Protein AF-A0A926SSS4-F1 (afdb_monomer)

pLDDT: mean 76.87, std 18.22, range [33.84, 96.38]

Solvent-accessible surface area (backbone atoms only — not comparable to full-atom values): 11942 Å² total; per-residue (Å²): 139,82,88,80,81,87,76,83,83,81,83,81,80,83,78,75,86,80,83,82,78,77,84,76,86,72,89,70,82,84,72,74,79,72,81,90,79,68,57,72,68,56,56,52,54,52,50,53,49,53,52,52,58,53,49,50,60,57,49,61,72,59,50,75,67,67,78,68,53,66,79,56,45,62,61,53,47,38,51,51,52,27,52,49,49,51,50,24,42,54,51,45,26,74,76,69,75,44,70,70,61,44,60,88,79,36,72,81,83,63,64,55,62,59,100,55,32,39,46,49,53,49,66,76,52,91,48,32,35,34,32,36,21,30,19,73,42,88,90,38,58,16,33,42,17,34,37,31,55,74,35,78,92,79,67,40,70,46,76,50,45,25,35,41,74,54,57,37,78,62,90,72,66,61,58,47,79,56,98,89,42,78,46,52,22,81,70,38,41,70,60,78,90,125

Secondary structure (DSSP, 8-state):
------PPPP----PPPPP----------------S---HHHHHHHHHHHHHHHHHHHHHHHGGGTGGGSHHHHHHHHHHHHHHHHHHHHHHHHHHSS--S-GGGSSS---SB-SSEEEEEEEEETTEEEEEEEESSTTS--EEEEEEEEETTTTEEEEEEEEESS--SS--PPPEEETTEEEPPTTEEE----

Structure (mmCIF, N/CA/C/O backbone):
data_AF-A0A926SSS4-F1
#
_entry.id   AF-A0A926SSS4-F1
#
loop_
_atom_site.group_PDB
_atom_site.id
_atom_site.type_symbol
_atom_site.label_atom_id
_atom_site.label_alt_id
_atom_site.label_comp_id
_atom_site.label_asym_id
_atom_site.label_entity_id
_atom_site.label_seq_id
_atom_site.pdbx_PDB_ins_code
_atom_site.Cartn_x
_atom_site.Cartn_y
_atom_site.Cartn_z
_atom_site.occupancy
_atom_site.B_iso_or_equiv
_atom_site.auth_seq_id
_atom_site.auth_comp_id
_atom_site.auth_asym_id
_atom_site.auth_atom_id
_atom_site.pdbx_PDB_model_num
ATOM 1 N N . MET A 1 1 ? 22.903 -19.240 59.734 1.00 43.00 1 MET A N 1
ATOM 2 C CA . MET A 1 1 ? 23.686 -19.594 58.524 1.00 43.00 1 MET A CA 1
ATOM 3 C C . MET A 1 1 ? 22.699 -19.659 57.361 1.00 43.00 1 MET A C 1
ATOM 5 O O . MET A 1 1 ? 21.654 -20.240 57.568 1.00 43.00 1 MET A O 1
ATOM 9 N N . LEU A 1 2 ? 22.839 -19.055 56.182 1.00 47.84 2 LEU A N 1
ATOM 10 C CA . LEU A 1 2 ? 23.977 -18.528 55.437 1.00 47.84 2 LEU A CA 1
ATOM 11 C C . LEU A 1 2 ? 23.624 -17.154 54.838 1.00 47.84 2 LEU A C 1
ATOM 13 O O . LEU A 1 2 ? 22.538 -16.949 54.303 1.00 47.84 2 LEU A O 1
ATOM 17 N N . LYS A 1 3 ? 24.603 -16.253 54.873 1.00 42.75 3 LYS A N 1
ATOM 18 C CA . LYS A 1 3 ? 24.660 -14.981 54.152 1.00 42.75 3 LYS A CA 1
ATOM 19 C C . LYS A 1 3 ? 25.070 -15.300 52.706 1.00 42.75 3 LYS A C 1
ATOM 21 O O . LYS A 1 3 ? 26.128 -15.889 52.512 1.00 42.75 3 LYS A O 1
ATOM 26 N N . ARG A 1 4 ? 24.240 -14.994 51.702 1.00 43.81 4 ARG A N 1
ATOM 27 C CA . ARG A 1 4 ? 24.642 -15.072 50.285 1.00 43.81 4 ARG A CA 1
ATOM 28 C C . ARG A 1 4 ? 24.942 -13.666 49.786 1.00 43.81 4 ARG A C 1
ATOM 30 O O . ARG A 1 4 ? 24.037 -12.871 49.558 1.00 43.81 4 ARG A O 1
ATOM 37 N N . GLU A 1 5 ? 26.231 -13.377 49.680 1.00 48.97 5 GLU A N 1
ATOM 38 C CA . GLU A 1 5 ? 26.779 -12.183 49.049 1.00 48.97 5 GLU A CA 1
ATOM 39 C C . GLU A 1 5 ? 26.510 -12.223 47.540 1.00 48.97 5 GLU A C 1
ATOM 41 O O . GLU A 1 5 ? 26.818 -13.203 46.860 1.00 48.97 5 GLU A O 1
ATOM 46 N N . ASN A 1 6 ? 25.919 -11.152 47.015 1.00 46.03 6 ASN A N 1
ATOM 47 C CA . ASN A 1 6 ? 25.644 -10.981 45.596 1.00 46.03 6 ASN A CA 1
ATOM 48 C C . ASN A 1 6 ? 26.830 -10.230 44.967 1.00 46.03 6 ASN A C 1
ATOM 50 O O . ASN A 1 6 ? 26.920 -9.006 45.045 1.00 46.03 6 ASN A O 1
ATOM 54 N N . LYS A 1 7 ? 27.795 -10.984 44.428 1.00 46.62 7 LYS A N 1
ATOM 55 C CA . LYS A 1 7 ? 28.983 -10.461 43.734 1.00 46.62 7 LYS A CA 1
ATOM 56 C C . LYS A 1 7 ? 28.599 -10.037 42.304 1.00 46.62 7 LYS A C 1
ATOM 58 O O . LYS A 1 7 ? 27.960 -10.831 41.609 1.00 46.62 7 LYS A O 1
ATOM 63 N N . PRO A 1 8 ? 28.997 -8.848 41.817 1.00 44.41 8 PRO A N 1
ATOM 64 C CA . PRO A 1 8 ? 28.675 -8.412 40.461 1.00 44.41 8 PRO A CA 1
ATOM 65 C C . PRO A 1 8 ? 29.396 -9.270 39.410 1.00 44.41 8 PRO A C 1
ATOM 67 O O . PRO A 1 8 ? 30.607 -9.490 39.479 1.00 44.41 8 PRO A O 1
ATOM 70 N N . LYS A 1 9 ? 28.628 -9.753 38.424 1.00 45.88 9 LYS A N 1
ATOM 71 C CA . LYS A 1 9 ? 29.129 -10.472 37.246 1.00 45.88 9 LYS A CA 1
ATOM 72 C C . LYS A 1 9 ? 30.006 -9.538 36.411 1.00 45.88 9 LYS A C 1
ATOM 74 O O . LYS A 1 9 ? 29.539 -8.534 35.883 1.00 45.88 9 LYS A O 1
ATOM 79 N N . LYS A 1 10 ? 31.279 -9.909 36.297 1.00 39.12 10 LYS A N 1
ATOM 80 C CA . LYS A 1 10 ? 32.277 -9.308 35.413 1.00 39.12 10 LYS A CA 1
ATOM 81 C C . LYS A 1 10 ? 31.823 -9.495 33.960 1.00 39.12 10 LYS A C 1
ATOM 83 O O . LYS A 1 10 ? 31.610 -10.622 33.521 1.00 39.12 10 LYS A O 1
ATOM 88 N N . VAL A 1 11 ? 31.623 -8.389 33.248 1.00 44.97 11 VAL A N 1
ATOM 89 C CA . VAL A 1 11 ? 31.337 -8.371 31.810 1.00 44.97 11 VAL A CA 1
ATOM 90 C C . VAL A 1 11 ? 32.659 -8.603 31.082 1.00 44.97 11 VAL A C 1
ATOM 92 O O . VAL A 1 11 ? 33.543 -7.750 31.096 1.00 44.97 11 VAL A O 1
ATOM 95 N N . GLU A 1 12 ? 32.811 -9.793 30.508 1.00 41.12 12 GLU A N 1
ATOM 96 C CA . GLU A 1 12 ? 33.945 -10.172 29.669 1.00 41.12 12 GLU A CA 1
ATOM 97 C C . GLU A 1 12 ? 33.769 -9.512 28.290 1.00 41.12 12 GLU A C 1
ATOM 99 O O . GLU A 1 12 ? 32.893 -9.886 27.507 1.00 41.12 12 GLU A O 1
ATOM 104 N N . ALA A 1 13 ? 34.558 -8.474 28.009 1.00 39.31 13 ALA A N 1
ATOM 105 C CA . ALA A 1 13 ? 34.586 -7.816 26.711 1.00 39.31 13 ALA A CA 1
ATOM 106 C C . ALA A 1 13 ? 35.241 -8.744 25.675 1.00 39.31 13 ALA A C 1
ATOM 108 O O . ALA A 1 13 ? 36.403 -9.130 25.801 1.00 39.31 13 ALA A O 1
ATOM 109 N N . ARG A 1 14 ? 34.480 -9.103 24.639 1.00 33.84 14 ARG A N 1
ATOM 110 C CA . ARG A 1 14 ? 34.937 -9.899 23.498 1.00 33.84 14 ARG A CA 1
ATOM 111 C C . ARG A 1 14 ? 35.846 -9.040 22.618 1.00 33.84 14 ARG A C 1
ATOM 113 O O . ARG A 1 14 ? 35.365 -8.236 21.826 1.00 33.84 14 ARG A O 1
ATOM 120 N N . ALA A 1 15 ? 37.153 -9.212 22.784 1.00 39.09 15 ALA A N 1
ATOM 121 C CA . ALA A 1 15 ? 38.173 -8.629 21.925 1.00 39.09 15 ALA A CA 1
ATOM 122 C C . ALA A 1 15 ? 38.101 -9.251 20.519 1.00 39.09 15 ALA A C 1
ATOM 124 O O . ALA A 1 15 ? 38.183 -10.469 20.355 1.00 39.09 15 ALA A O 1
ATOM 125 N N . THR A 1 16 ? 37.924 -8.413 19.502 1.00 44.34 16 THR A N 1
ATOM 126 C CA . THR A 1 16 ? 38.168 -8.758 18.097 1.00 44.34 16 THR A CA 1
ATOM 127 C C . THR A 1 16 ? 39.677 -8.772 17.817 1.00 44.34 16 THR A C 1
ATOM 129 O O . THR A 1 16 ? 40.389 -7.943 18.389 1.00 44.34 16 THR A O 1
ATOM 132 N N . PRO A 1 17 ? 40.182 -9.669 16.949 1.00 38.44 17 PRO A N 1
ATOM 133 C CA . PRO A 1 17 ? 41.606 -9.757 16.632 1.00 38.44 17 PRO A CA 1
ATOM 134 C C . PRO A 1 17 ? 42.139 -8.445 16.042 1.00 38.44 17 PRO A C 1
ATOM 136 O O . PRO A 1 17 ? 41.640 -7.971 15.023 1.00 38.44 17 PRO A O 1
ATOM 139 N N . GLN A 1 18 ? 43.147 -7.862 16.694 1.00 38.69 18 GLN A N 1
ATOM 140 C CA . GLN A 1 18 ? 43.974 -6.812 16.109 1.00 38.69 18 GLN A CA 1
ATOM 141 C C . GLN A 1 18 ? 44.897 -7.446 15.069 1.00 38.69 18 GLN A C 1
ATOM 143 O O . GLN A 1 18 ? 45.730 -8.288 15.401 1.00 38.69 18 GLN A O 1
ATOM 148 N N . GLU A 1 19 ? 44.738 -7.030 13.817 1.00 40.09 19 GLU A N 1
ATOM 149 C CA . GLU A 1 19 ? 45.703 -7.289 12.760 1.00 40.09 19 GLU A CA 1
ATOM 150 C C . GLU A 1 19 ? 46.976 -6.481 13.052 1.00 40.09 19 GLU A C 1
ATOM 152 O O . GLU A 1 19 ? 46.980 -5.260 13.216 1.00 40.09 19 GLU A O 1
ATOM 157 N N . ASN A 1 20 ? 48.056 -7.224 13.206 1.00 42.75 20 ASN A N 1
ATOM 158 C CA . ASN A 1 20 ? 49.404 -6.816 13.536 1.00 42.75 20 ASN A CA 1
ATOM 159 C C . ASN A 1 20 ? 50.130 -6.277 12.296 1.00 42.75 20 ASN A C 1
ATOM 161 O O . ASN A 1 20 ? 50.927 -6.980 11.679 1.00 42.75 20 ASN A O 1
ATOM 165 N N . ILE A 1 21 ? 49.921 -5.005 11.956 1.00 47.53 21 ILE A N 1
ATOM 166 C CA . ILE A 1 21 ? 50.801 -4.336 10.991 1.00 47.53 21 ILE A CA 1
ATOM 167 C C . ILE A 1 21 ? 52.094 -3.949 11.712 1.00 47.53 21 ILE A C 1
ATOM 169 O O . ILE A 1 21 ? 52.165 -2.989 12.479 1.00 47.53 21 ILE A O 1
ATOM 173 N N . SER A 1 22 ? 53.110 -4.774 11.470 1.00 39.47 22 SER A N 1
ATOM 174 C CA . SER A 1 22 ? 54.511 -4.540 11.796 1.00 39.47 22 SER A CA 1
ATOM 175 C C . SER A 1 22 ? 54.937 -3.122 11.399 1.00 39.47 22 SER A C 1
ATOM 177 O O . SER A 1 22 ? 54.870 -2.720 10.237 1.00 39.47 22 SER A O 1
ATOM 179 N N . LEU A 1 23 ? 55.384 -2.378 12.410 1.00 44.97 23 LEU A N 1
ATOM 180 C CA . LEU A 1 23 ? 56.120 -1.127 12.305 1.00 44.97 23 LEU A CA 1
ATOM 181 C C . LEU A 1 23 ? 57.406 -1.350 11.503 1.00 44.97 23 LEU A C 1
ATOM 183 O O . LEU A 1 23 ? 58.427 -1.757 12.055 1.00 44.97 23 LEU A O 1
ATOM 187 N N . ILE A 1 24 ? 57.381 -1.010 10.218 1.00 48.00 24 ILE A N 1
ATOM 188 C CA . ILE A 1 24 ? 58.595 -0.615 9.508 1.00 48.00 24 ILE A CA 1
ATOM 189 C C . ILE A 1 24 ? 58.710 0.894 9.686 1.00 48.00 24 ILE A C 1
ATOM 191 O O . ILE A 1 24 ? 58.005 1.681 9.056 1.00 48.00 24 ILE A O 1
ATOM 195 N N . GLY A 1 25 ? 59.563 1.294 10.625 1.00 49.47 25 GLY A N 1
ATOM 196 C CA . GLY A 1 25 ? 59.962 2.680 10.785 1.00 49.47 25 GLY A CA 1
ATOM 197 C C . GLY A 1 25 ? 60.682 3.152 9.528 1.00 49.47 25 GLY A C 1
ATOM 198 O O . GLY A 1 25 ? 61.870 2.909 9.356 1.00 49.47 25 GLY A O 1
ATOM 199 N N . SER A 1 26 ? 59.977 3.873 8.664 1.00 37.22 26 SER A N 1
ATOM 200 C CA . SER A 1 26 ? 60.602 4.828 7.758 1.00 37.22 26 SER A CA 1
ATOM 201 C C . SER A 1 26 ? 60.282 6.214 8.275 1.00 37.22 26 SER A C 1
ATOM 203 O O . SER A 1 26 ? 59.232 6.791 8.005 1.00 37.22 26 SER A O 1
ATOM 205 N N . LYS A 1 27 ? 61.228 6.751 9.043 1.00 50.50 27 LYS A N 1
ATOM 206 C CA . LYS A 1 27 ? 61.346 8.182 9.286 1.00 50.50 27 LYS A CA 1
ATOM 207 C C . LYS A 1 27 ? 61.763 8.823 7.958 1.00 50.50 27 LYS A C 1
ATOM 209 O O . LYS A 1 27 ? 62.930 9.111 7.733 1.00 50.50 27 LYS A O 1
ATOM 214 N N . ALA A 1 28 ? 60.819 8.936 7.032 1.00 40.38 28 ALA A N 1
ATOM 215 C CA . ALA A 1 28 ? 60.991 9.723 5.828 1.00 40.38 28 ALA A CA 1
ATOM 216 C C . ALA A 1 28 ? 60.514 11.135 6.166 1.00 40.38 28 ALA A C 1
ATOM 218 O O . ALA A 1 28 ? 59.347 11.478 5.993 1.00 40.38 28 ALA A O 1
ATOM 219 N N . GLU A 1 29 ? 61.425 11.950 6.692 1.00 49.69 29 GLU A N 1
ATOM 220 C CA . GLU A 1 29 ? 61.311 13.397 6.556 1.00 49.69 29 GLU A CA 1
ATOM 221 C C . GLU A 1 29 ? 61.380 13.703 5.054 1.00 49.69 29 GLU A C 1
ATOM 223 O O . GLU A 1 29 ? 62.449 13.917 4.486 1.00 49.69 29 GLU A O 1
ATOM 228 N N . PHE A 1 30 ? 60.230 13.658 4.376 1.00 45.88 30 PHE A N 1
ATOM 229 C CA . PHE A 1 30 ? 60.084 14.148 3.010 1.00 45.88 30 PHE A CA 1
ATOM 230 C C . PHE A 1 30 ? 60.012 15.676 3.051 1.00 45.88 30 PHE A C 1
ATOM 232 O O . PHE A 1 30 ? 58.988 16.293 2.776 1.00 45.88 30 PHE A O 1
ATOM 239 N N . THR A 1 31 ? 61.132 16.284 3.428 1.00 51.47 31 THR A N 1
ATOM 240 C CA . THR A 1 31 ? 61.408 17.695 3.181 1.00 51.47 31 THR A CA 1
ATOM 241 C C . THR A 1 31 ? 62.605 17.747 2.251 1.00 51.47 31 THR A C 1
ATOM 243 O O . THR A 1 31 ? 63.693 18.180 2.618 1.00 51.47 31 THR A O 1
ATOM 246 N N . THR A 1 32 ? 62.424 17.278 1.019 1.00 57.56 32 THR A N 1
ATOM 247 C CA . THR A 1 32 ? 63.268 17.777 -0.064 1.00 57.56 32 THR A CA 1
ATOM 248 C C . THR A 1 32 ? 62.747 19.170 -0.407 1.00 57.56 32 THR A C 1
ATOM 250 O O . THR A 1 32 ? 61.606 19.268 -0.873 1.00 57.56 32 THR A O 1
ATOM 253 N N . PRO A 1 33 ? 63.506 20.260 -0.190 1.00 59.31 33 PRO A N 1
ATOM 254 C CA . PRO A 1 33 ? 63.149 21.523 -0.809 1.00 59.31 33 PRO A CA 1
ATOM 255 C C . PRO A 1 33 ? 63.140 21.294 -2.323 1.00 59.31 33 PRO A C 1
ATOM 257 O O . PRO A 1 33 ? 64.144 20.882 -2.906 1.00 59.31 33 PRO A O 1
ATOM 260 N N . LEU A 1 34 ? 61.983 21.509 -2.955 1.00 57.72 34 LEU A N 1
ATOM 261 C CA . LEU A 1 34 ? 61.895 21.609 -4.411 1.00 57.72 34 LEU A CA 1
ATOM 262 C C . LEU A 1 34 ? 62.981 22.594 -4.870 1.00 57.72 34 LEU A C 1
ATOM 264 O O . LEU A 1 34 ? 63.088 23.661 -4.259 1.00 57.72 34 LEU A O 1
ATOM 268 N N . PRO A 1 35 ? 63.784 22.295 -5.907 1.00 53.75 35 PRO A N 1
ATOM 269 C CA . PRO A 1 35 ? 64.718 23.274 -6.439 1.00 53.75 35 PRO A CA 1
ATOM 270 C C . PRO A 1 35 ? 63.912 24.488 -6.917 1.00 53.75 35 PRO A C 1
ATOM 272 O O . PRO A 1 35 ? 63.215 24.441 -7.933 1.00 53.75 35 PRO A O 1
ATOM 275 N N . ILE A 1 36 ? 63.969 25.578 -6.146 1.00 55.72 36 ILE A N 1
ATOM 276 C CA . ILE A 1 36 ? 63.379 26.872 -6.491 1.00 55.72 36 ILE A CA 1
ATOM 277 C C . ILE A 1 36 ? 64.275 27.483 -7.569 1.00 55.72 36 ILE A C 1
ATOM 279 O O . ILE A 1 36 ? 65.129 28.325 -7.325 1.00 55.72 36 ILE A O 1
ATOM 283 N N . GLY A 1 37 ? 64.082 26.989 -8.784 1.00 59.56 37 GLY A N 1
ATOM 284 C CA . GLY A 1 37 ? 64.588 27.545 -10.034 1.00 59.56 37 GLY A CA 1
ATOM 285 C C . GLY A 1 37 ? 63.524 27.434 -11.124 1.00 59.56 37 GLY A C 1
ATOM 286 O O . GLY A 1 37 ? 63.844 27.240 -12.291 1.00 59.56 37 GLY A O 1
ATOM 287 N N . ALA A 1 38 ? 62.243 27.458 -10.738 1.00 58.41 38 ALA A N 1
ATOM 288 C CA . ALA A 1 38 ? 61.136 27.128 -11.622 1.00 58.41 38 ALA A CA 1
ATOM 289 C C . ALA A 1 38 ? 60.393 28.376 -12.106 1.00 58.41 38 ALA A C 1
ATOM 291 O O . ALA A 1 38 ? 59.895 29.198 -11.334 1.00 58.41 38 ALA A O 1
ATOM 292 N N . ASN A 1 39 ? 60.268 28.463 -13.426 1.00 64.88 39 ASN A N 1
ATOM 293 C CA . ASN A 1 39 ? 59.448 29.427 -14.144 1.00 64.88 39 ASN A CA 1
ATOM 294 C C . ASN A 1 39 ? 58.027 29.445 -13.553 1.00 64.88 39 ASN A C 1
ATOM 296 O O . ASN A 1 39 ? 57.352 28.415 -13.562 1.00 64.88 39 ASN A O 1
ATOM 300 N N . LYS A 1 40 ? 57.531 30.606 -13.091 1.00 66.31 40 LYS A N 1
ATOM 301 C CA . LYS A 1 40 ? 56.201 30.739 -12.446 1.00 66.31 40 LYS A CA 1
ATOM 302 C C . LYS A 1 40 ? 55.058 30.141 -13.280 1.00 66.31 40 LYS A C 1
ATOM 304 O O . LYS A 1 40 ? 54.107 29.592 -12.734 1.00 66.31 40 LYS A O 1
ATOM 309 N N . LYS A 1 41 ? 55.191 30.200 -14.610 1.00 68.88 41 LYS A N 1
ATOM 310 C CA . LYS A 1 41 ? 54.258 29.585 -15.564 1.00 68.88 41 LYS A CA 1
ATOM 311 C C . LYS A 1 41 ? 54.244 28.054 -15.444 1.00 68.88 41 LYS A C 1
ATOM 313 O O . LYS A 1 41 ? 53.175 27.466 -15.425 1.00 68.88 41 LYS A O 1
ATOM 318 N N . GLY A 1 42 ? 55.408 27.415 -15.313 1.00 69.56 42 GLY A N 1
ATOM 319 C CA . GLY A 1 42 ? 55.528 25.959 -15.181 1.00 69.56 42 GLY A CA 1
ATOM 320 C C . GLY A 1 42 ? 54.944 25.430 -13.872 1.00 69.56 42 GLY A C 1
ATOM 321 O O . GLY A 1 42 ? 54.250 24.421 -13.889 1.00 69.56 42 GLY A O 1
ATOM 322 N N . LEU A 1 43 ? 55.133 26.147 -12.759 1.00 73.69 43 LEU A N 1
ATOM 323 C CA . LEU A 1 43 ? 54.557 25.757 -11.467 1.00 73.69 43 LEU A CA 1
ATOM 324 C C . LEU A 1 43 ? 53.017 25.810 -11.473 1.00 73.69 43 LEU A C 1
ATOM 326 O O . LEU A 1 43 ? 52.376 24.944 -10.883 1.00 73.69 43 LEU A O 1
ATOM 330 N N . PHE A 1 44 ? 52.421 26.768 -12.194 1.00 81.00 44 PHE A N 1
ATOM 331 C CA . PHE A 1 44 ? 50.969 26.836 -12.390 1.00 81.00 44 PHE A CA 1
ATOM 332 C C . PHE A 1 44 ? 50.436 25.638 -13.191 1.00 81.00 44 PHE A C 1
ATOM 334 O O . PHE A 1 44 ? 49.474 24.998 -12.772 1.00 81.00 44 PHE A O 1
ATOM 341 N N . TRP A 1 45 ? 51.091 25.285 -14.303 1.00 82.56 45 TRP A N 1
ATOM 342 C CA . TRP A 1 45 ? 50.693 24.137 -15.127 1.00 82.56 45 TRP A CA 1
ATOM 343 C C . TRP A 1 45 ? 50.887 22.794 -14.411 1.00 82.56 45 TRP A C 1
ATOM 345 O O . TRP A 1 45 ? 50.020 21.929 -14.498 1.00 82.56 45 TRP A O 1
ATOM 355 N N . ILE A 1 46 ? 51.980 22.631 -13.660 1.00 83.31 46 ILE A N 1
ATOM 356 C CA . ILE A 1 46 ? 52.241 21.4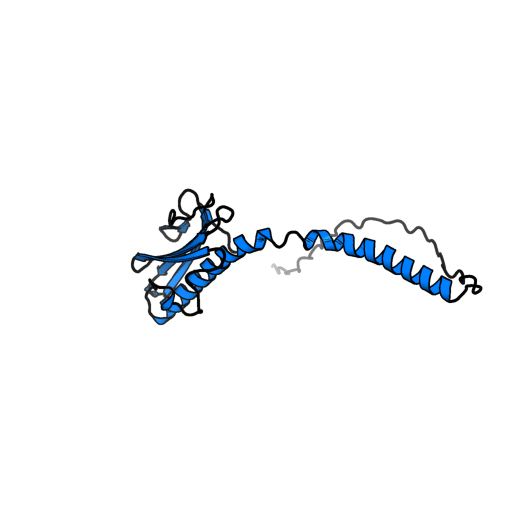23 -12.860 1.00 83.31 46 ILE A CA 1
ATOM 357 C C . ILE A 1 46 ? 51.213 21.294 -11.729 1.00 83.31 46 ILE A C 1
ATOM 359 O O . ILE A 1 46 ? 50.677 20.210 -11.508 1.00 83.31 46 ILE A O 1
ATOM 363 N N . GLY A 1 47 ? 50.886 22.397 -11.048 1.00 82.25 47 GLY A N 1
ATOM 364 C CA . GLY A 1 47 ? 49.832 22.414 -10.033 1.00 82.25 47 GLY A CA 1
ATOM 365 C C . GLY A 1 47 ? 48.461 22.045 -10.607 1.00 82.25 47 GLY A C 1
ATOM 366 O O . GLY A 1 47 ? 47.754 21.217 -10.035 1.00 82.25 47 GLY A O 1
ATOM 367 N N . LEU A 1 48 ? 48.108 22.588 -11.777 1.00 81.94 48 LEU A N 1
ATOM 368 C CA . LEU A 1 48 ? 46.858 22.270 -12.473 1.00 81.94 48 LEU A CA 1
ATOM 369 C C . LEU A 1 48 ? 46.782 20.785 -12.880 1.00 81.94 48 LEU A C 1
ATOM 371 O O . LEU A 1 48 ? 45.738 20.144 -12.731 1.00 81.94 48 LEU A O 1
ATOM 375 N N . LEU A 1 49 ? 47.899 20.214 -13.338 1.00 82.94 49 LEU A N 1
ATOM 376 C CA . LEU A 1 49 ? 48.003 18.792 -13.663 1.00 82.94 49 LEU A CA 1
ATOM 377 C C . LEU A 1 49 ? 47.816 17.913 -12.414 1.00 82.94 49 LEU A C 1
ATOM 379 O O . LEU A 1 49 ? 47.064 16.943 -12.443 1.00 82.94 49 LEU A O 1
ATOM 383 N N . ALA A 1 50 ? 48.436 18.272 -11.289 1.00 83.88 50 ALA A N 1
ATOM 384 C CA . ALA A 1 50 ? 48.303 17.515 -10.045 1.00 83.88 50 ALA A CA 1
ATOM 385 C C . ALA A 1 50 ? 46.857 17.506 -9.512 1.00 83.88 50 ALA A C 1
ATOM 387 O O . ALA A 1 50 ? 46.371 16.471 -9.050 1.00 83.88 50 ALA A O 1
ATOM 388 N N . ILE A 1 51 ? 46.141 18.632 -9.617 1.00 84.56 51 ILE A N 1
ATOM 389 C CA . ILE A 1 51 ? 44.737 18.755 -9.186 1.00 84.56 51 ILE A CA 1
ATOM 390 C C . ILE A 1 51 ? 43.806 17.907 -10.062 1.00 84.56 51 ILE A C 1
ATOM 392 O O . ILE A 1 51 ? 42.892 17.263 -9.552 1.00 84.56 51 ILE A O 1
ATOM 396 N N . THR A 1 52 ? 44.039 17.867 -11.374 1.00 82.69 52 THR A N 1
ATOM 397 C CA . THR A 1 52 ? 43.200 17.084 -12.298 1.00 82.69 52 THR A CA 1
ATOM 398 C C . THR A 1 52 ? 43.420 15.579 -12.148 1.00 82.69 52 THR A C 1
ATOM 400 O O . THR A 1 52 ? 42.446 14.826 -12.122 1.00 82.69 52 THR A O 1
ATOM 403 N N . VAL A 1 53 ? 44.668 15.133 -11.960 1.00 85.25 53 VAL A N 1
ATOM 404 C CA . VAL A 1 53 ? 44.990 13.716 -11.714 1.00 85.25 53 VAL A CA 1
ATOM 405 C C . VAL A 1 53 ? 44.412 13.243 -10.377 1.00 85.25 53 VAL A C 1
ATOM 407 O O . VAL A 1 53 ? 43.740 12.214 -10.324 1.00 85.25 53 VAL A O 1
ATOM 410 N N . SER A 1 54 ? 44.615 14.009 -9.301 1.00 79.62 54 SER A N 1
ATOM 411 C CA . SER A 1 54 ? 44.091 13.651 -7.975 1.00 79.62 54 SER A CA 1
ATOM 412 C C . SER A 1 54 ? 42.559 13.723 -7.907 1.00 79.62 54 SER A C 1
ATOM 414 O O . SER A 1 54 ? 41.922 12.787 -7.421 1.00 79.62 54 SER A O 1
ATOM 416 N N . GLY A 1 55 ? 41.940 14.770 -8.462 1.00 78.81 55 GLY A N 1
ATOM 417 C CA . GLY A 1 55 ? 40.482 14.915 -8.528 1.00 78.81 55 GLY A CA 1
ATOM 418 C C . GLY A 1 55 ? 39.790 13.843 -9.380 1.00 78.81 55 GLY A C 1
ATOM 419 O O . GLY A 1 55 ? 38.687 13.405 -9.044 1.00 78.81 55 GLY A O 1
ATOM 420 N N . GLY A 1 56 ? 40.442 13.366 -10.446 1.00 76.94 56 GLY A N 1
ATOM 421 C CA . GLY A 1 56 ? 39.934 12.285 -11.297 1.00 76.94 56 GLY A CA 1
ATOM 422 C C . GLY A 1 56 ? 39.787 10.951 -10.556 1.00 76.94 56 GLY A C 1
ATOM 423 O O . GLY A 1 56 ? 38.755 10.292 -10.662 1.00 76.94 56 GLY A O 1
ATOM 424 N N . VAL A 1 57 ? 40.777 10.582 -9.737 1.00 79.00 57 VAL A N 1
ATOM 425 C CA . VAL A 1 57 ? 40.719 9.354 -8.920 1.00 79.00 57 VAL A CA 1
ATOM 426 C C . VAL A 1 57 ? 39.631 9.458 -7.850 1.00 79.00 57 VAL A C 1
ATOM 428 O O . VAL A 1 57 ? 38.868 8.515 -7.650 1.00 79.00 57 VAL A O 1
ATOM 431 N N . ILE A 1 58 ? 39.514 10.621 -7.201 1.00 74.06 58 ILE A N 1
ATOM 432 C CA . ILE A 1 58 ? 38.494 10.863 -6.172 1.00 74.06 58 ILE A CA 1
ATOM 433 C C . ILE A 1 58 ? 37.089 10.763 -6.785 1.00 74.06 58 ILE A C 1
ATOM 435 O O . ILE A 1 58 ? 36.238 10.049 -6.262 1.00 74.06 58 ILE A O 1
ATOM 439 N N . THR A 1 59 ? 36.838 11.414 -7.925 1.00 73.69 59 THR A N 1
ATOM 440 C CA . THR A 1 59 ? 35.516 11.403 -8.581 1.00 73.69 59 THR A CA 1
ATOM 441 C C . THR A 1 59 ? 35.103 10.026 -9.104 1.00 73.69 59 THR A C 1
ATOM 443 O O . THR A 1 59 ? 33.924 9.682 -9.008 1.00 73.69 59 THR A O 1
ATOM 446 N N . ALA A 1 60 ? 36.042 9.201 -9.575 1.00 75.00 60 ALA A N 1
ATOM 447 C CA . ALA A 1 60 ? 35.753 7.849 -10.058 1.00 75.00 60 ALA A CA 1
ATOM 448 C C . ALA A 1 60 ? 35.150 6.927 -8.977 1.00 75.00 60 ALA A C 1
ATOM 450 O O . ALA A 1 60 ? 34.320 6.076 -9.292 1.00 75.00 60 ALA A O 1
ATOM 451 N N . ILE A 1 61 ? 35.507 7.127 -7.704 1.00 74.56 61 ILE A N 1
ATOM 452 C CA . ILE A 1 61 ? 34.990 6.332 -6.575 1.00 74.56 61 ILE A CA 1
ATOM 453 C C . ILE A 1 61 ? 33.545 6.729 -6.227 1.00 74.56 61 ILE A C 1
ATOM 455 O O . ILE A 1 61 ? 32.744 5.882 -5.831 1.00 74.56 61 ILE A O 1
ATOM 459 N N . PHE A 1 62 ? 33.180 8.001 -6.415 1.00 66.62 62 PHE A N 1
ATOM 460 C CA . PHE A 1 62 ? 31.840 8.516 -6.099 1.00 66.62 62 PHE A CA 1
ATOM 461 C C . PHE A 1 62 ? 30.843 8.420 -7.268 1.00 66.62 62 PHE A C 1
ATOM 463 O O . PHE A 1 62 ? 29.631 8.379 -7.045 1.00 66.62 62 PHE A O 1
ATOM 470 N N . LEU A 1 63 ? 31.326 8.328 -8.512 1.00 65.06 63 LEU A N 1
ATOM 471 C CA . LEU A 1 63 ? 30.495 8.235 -9.715 1.00 65.06 63 LEU A CA 1
ATOM 472 C C . LEU A 1 63 ? 29.542 7.017 -9.805 1.00 65.06 63 LEU A C 1
ATOM 474 O O . LEU A 1 63 ? 28.426 7.210 -10.306 1.00 65.06 63 LEU A O 1
ATOM 478 N N . PRO A 1 64 ? 29.863 5.792 -9.323 1.00 65.31 64 PRO A N 1
ATOM 479 C CA . PRO A 1 64 ? 28.965 4.643 -9.495 1.00 65.31 64 PRO A CA 1
ATOM 480 C C . PRO A 1 64 ? 27.601 4.808 -8.798 1.00 65.31 64 PRO A C 1
ATOM 482 O O . PRO A 1 64 ? 26.638 4.134 -9.166 1.00 65.31 64 PRO A O 1
ATOM 485 N N . GLY A 1 65 ? 27.474 5.725 -7.831 1.00 65.81 65 GLY A N 1
ATOM 486 C CA . GLY A 1 65 ? 26.221 5.992 -7.119 1.00 65.81 65 GLY A CA 1
ATOM 487 C C . GLY A 1 65 ? 25.232 6.913 -7.847 1.00 65.81 65 GLY A C 1
ATOM 488 O O . GLY A 1 65 ? 24.038 6.858 -7.553 1.00 65.81 65 GLY A O 1
ATOM 489 N N . LEU A 1 66 ? 25.688 7.737 -8.800 1.00 62.78 66 LEU A N 1
ATOM 490 C CA . LEU A 1 66 ? 24.876 8.821 -9.374 1.00 62.78 66 LEU A CA 1
ATOM 491 C C . LEU A 1 66 ? 23.983 8.367 -10.543 1.00 62.78 66 LEU A C 1
ATOM 493 O O . LEU A 1 66 ? 22.850 8.828 -10.675 1.00 62.78 66 LEU A O 1
ATOM 497 N N . LEU A 1 67 ? 24.447 7.425 -11.369 1.00 61.00 67 LEU A N 1
ATOM 498 C CA . LEU A 1 67 ? 23.716 6.992 -12.572 1.00 61.00 67 LEU A CA 1
ATOM 499 C C . LEU A 1 67 ? 22.606 5.961 -12.289 1.00 61.00 67 LEU A C 1
ATOM 501 O O . LEU A 1 67 ? 21.696 5.792 -13.098 1.00 61.00 67 LEU A O 1
ATOM 505 N N . ASN A 1 68 ? 22.615 5.306 -11.122 1.00 58.53 68 ASN A N 1
ATOM 506 C CA . ASN A 1 68 ? 21.632 4.274 -10.758 1.00 58.53 68 ASN A CA 1
ATOM 507 C C . ASN A 1 68 ? 20.392 4.819 -10.007 1.00 58.53 68 ASN A C 1
ATOM 509 O O . ASN A 1 68 ? 19.640 4.065 -9.384 1.00 58.53 68 ASN A O 1
ATOM 513 N N . VAL A 1 69 ? 20.177 6.138 -10.012 1.00 58.47 69 VAL A N 1
ATOM 514 C CA . VAL A 1 69 ? 19.057 6.776 -9.291 1.00 58.47 69 VAL A CA 1
ATOM 515 C C . VAL A 1 69 ? 17.779 6.852 -10.147 1.00 58.47 69 VAL A C 1
ATOM 517 O O . VAL A 1 69 ? 16.676 6.893 -9.603 1.00 58.47 69 VAL A O 1
ATOM 520 N N . SER A 1 70 ? 17.889 6.800 -11.481 1.00 54.53 70 SER A N 1
ATOM 521 C CA . SER A 1 70 ? 16.768 7.090 -12.395 1.00 54.53 70 SER A CA 1
ATOM 522 C C . SER A 1 70 ? 15.706 5.977 -12.472 1.00 54.53 70 SER A C 1
ATOM 524 O O . SER A 1 70 ? 14.513 6.249 -12.345 1.00 54.53 70 SER A O 1
ATOM 526 N N . SER A 1 71 ? 16.104 4.704 -12.587 1.00 54.47 71 SER A N 1
ATOM 527 C CA . SER A 1 71 ? 15.157 3.574 -12.701 1.00 54.47 71 SER A CA 1
ATOM 528 C C . SER A 1 71 ? 14.435 3.248 -11.388 1.00 54.47 71 SER A C 1
ATOM 530 O O . SER A 1 71 ? 13.294 2.790 -11.395 1.00 54.47 71 SER A O 1
ATOM 532 N N . LYS A 1 72 ? 15.059 3.550 -10.242 1.00 59.88 72 LYS A N 1
ATOM 533 C CA . LYS A 1 72 ? 14.459 3.385 -8.907 1.00 59.88 72 LYS A CA 1
ATOM 534 C C . LYS A 1 72 ? 13.376 4.425 -8.610 1.00 59.88 72 LYS A C 1
ATOM 536 O O . LYS A 1 72 ? 12.592 4.230 -7.685 1.00 59.88 72 LYS A O 1
ATOM 541 N N . CYS A 1 73 ? 13.330 5.522 -9.366 1.00 61.66 73 CYS A N 1
ATOM 542 C CA . CYS A 1 73 ? 12.428 6.636 -9.094 1.00 61.66 73 CYS A CA 1
ATOM 543 C C . CYS A 1 73 ? 10.954 6.246 -9.303 1.00 61.66 73 CYS A C 1
ATOM 545 O O . CYS A 1 73 ? 10.138 6.462 -8.412 1.00 61.66 73 CYS A O 1
ATOM 547 N N . GLY A 1 74 ? 10.626 5.577 -10.416 1.00 68.06 74 GLY A N 1
ATOM 548 C CA . GLY A 1 74 ? 9.237 5.226 -10.745 1.00 68.06 74 GLY A CA 1
ATOM 549 C C . GLY A 1 74 ? 8.617 4.168 -9.822 1.00 68.06 74 GLY A C 1
ATOM 550 O O . GLY A 1 74 ? 7.451 4.277 -9.457 1.00 68.06 74 GLY A O 1
ATOM 551 N N . HIS A 1 75 ? 9.398 3.175 -9.384 1.00 77.94 75 HIS A N 1
ATOM 552 C CA . HIS A 1 75 ? 8.948 2.181 -8.399 1.00 77.94 75 HIS A CA 1
ATOM 553 C C . HIS A 1 75 ? 8.659 2.831 -7.035 1.00 77.94 75 HIS A C 1
ATOM 555 O O . HIS A 1 75 ? 7.600 2.620 -6.450 1.00 77.94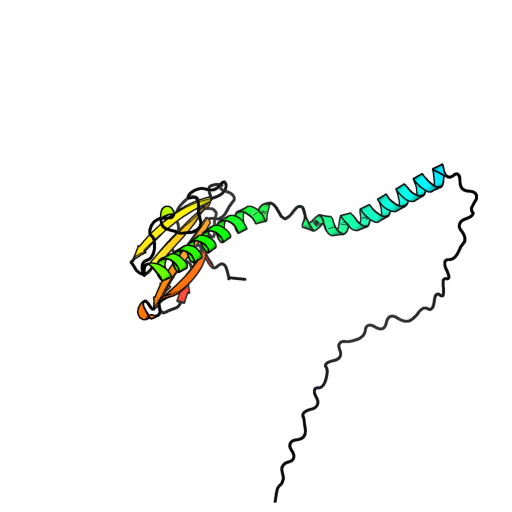 75 HIS A O 1
ATOM 561 N N . ARG A 1 76 ? 9.564 3.700 -6.563 1.00 83.00 76 ARG A N 1
ATOM 562 C CA . ARG A 1 76 ? 9.374 4.436 -5.302 1.00 83.00 76 ARG A CA 1
ATOM 563 C C . ARG A 1 76 ? 8.212 5.424 -5.363 1.00 83.00 76 ARG A C 1
ATOM 565 O O . ARG A 1 76 ? 7.614 5.706 -4.332 1.00 83.00 76 ARG A O 1
ATOM 572 N N . GLU A 1 77 ? 7.907 5.954 -6.544 1.00 84.88 77 GLU A N 1
ATOM 573 C CA . GLU A 1 77 ? 6.786 6.867 -6.748 1.00 84.88 77 GLU A CA 1
ATOM 574 C C . GLU A 1 77 ? 5.439 6.165 -6.517 1.00 84.88 77 GLU A C 1
ATOM 576 O O . GLU A 1 77 ? 4.647 6.646 -5.710 1.00 84.88 77 GLU A O 1
ATOM 581 N N . GLY A 1 78 ? 5.206 5.007 -7.150 1.00 87.50 78 GLY A N 1
ATOM 582 C CA . GLY A 1 78 ? 3.959 4.247 -6.984 1.00 87.50 78 GLY A CA 1
ATOM 583 C C . GLY A 1 78 ? 3.711 3.832 -5.531 1.00 87.50 78 GLY A C 1
ATOM 584 O O . GLY A 1 78 ? 2.637 4.093 -4.990 1.00 87.50 78 GLY A O 1
ATOM 585 N N . ILE A 1 79 ? 4.739 3.294 -4.864 1.00 90.00 79 ILE A N 1
ATOM 586 C CA . ILE A 1 79 ? 4.673 2.930 -3.438 1.00 90.00 79 ILE A CA 1
ATOM 587 C C . ILE A 1 79 ? 4.328 4.146 -2.580 1.00 90.00 79 ILE A C 1
ATOM 589 O O . ILE A 1 79 ? 3.399 4.090 -1.778 1.00 90.00 79 ILE A O 1
ATOM 593 N N . ARG A 1 80 ? 5.030 5.269 -2.777 1.00 90.38 80 ARG A N 1
ATOM 594 C CA . ARG A 1 80 ? 4.812 6.485 -1.986 1.00 90.38 80 ARG A CA 1
ATOM 595 C C . ARG A 1 80 ? 3.386 7.012 -2.127 1.00 90.38 80 ARG A C 1
ATOM 597 O O . ARG A 1 80 ? 2.837 7.514 -1.150 1.00 90.38 80 ARG A O 1
ATOM 604 N N . PHE A 1 81 ? 2.785 6.916 -3.314 1.00 90.69 81 PHE A N 1
ATOM 605 C CA . PHE A 1 81 ? 1.391 7.314 -3.502 1.00 90.69 81 PHE A CA 1
ATOM 606 C C . PHE A 1 81 ? 0.424 6.395 -2.763 1.00 90.69 81 PHE A C 1
ATOM 608 O O . PHE A 1 81 ? -0.461 6.898 -2.077 1.00 90.69 81 PHE A O 1
ATOM 615 N N . VAL A 1 82 ? 0.611 5.077 -2.842 1.00 93.44 82 VAL A N 1
ATOM 616 C CA . VAL A 1 82 ? -0.228 4.125 -2.101 1.00 93.44 82 VAL A CA 1
ATOM 617 C C . VAL A 1 82 ? -0.098 4.321 -0.591 1.00 93.44 82 VAL A C 1
ATOM 619 O O . VAL A 1 82 ? -1.104 4.373 0.110 1.00 93.44 82 VAL A O 1
ATOM 622 N N . GLU A 1 83 ? 1.116 4.519 -0.078 1.00 92.75 83 GLU A N 1
ATOM 623 C CA . GLU A 1 83 ? 1.344 4.820 1.338 1.00 92.75 83 GLU A CA 1
ATOM 624 C C . GLU A 1 83 ? 0.692 6.140 1.765 1.00 92.75 83 GLU A C 1
ATOM 626 O O . GLU A 1 83 ? 0.086 6.214 2.836 1.00 92.75 83 GLU A O 1
ATOM 631 N N . ALA A 1 84 ? 0.779 7.177 0.926 1.00 92.38 84 ALA A N 1
ATOM 632 C CA . ALA A 1 84 ? 0.127 8.455 1.180 1.00 92.38 84 ALA A CA 1
ATOM 633 C C . ALA A 1 84 ? -1.402 8.312 1.218 1.00 92.38 84 ALA A C 1
ATOM 635 O O . ALA A 1 84 ? -2.025 8.823 2.146 1.00 92.38 84 ALA A O 1
ATOM 636 N N . MET A 1 85 ? -1.997 7.569 0.277 1.00 93.94 85 MET A N 1
ATOM 637 C CA . MET A 1 85 ? -3.436 7.278 0.269 1.00 93.94 85 MET A CA 1
ATOM 638 C C . MET A 1 85 ? -3.851 6.468 1.501 1.00 93.94 85 MET A C 1
ATOM 640 O O . MET A 1 85 ? -4.809 6.833 2.175 1.00 93.94 85 MET A O 1
ATOM 644 N N . ASN A 1 86 ? -3.091 5.434 1.872 1.00 94.50 86 ASN A N 1
ATOM 645 C CA . ASN A 1 86 ? -3.346 4.648 3.081 1.00 94.50 86 ASN A CA 1
ATOM 646 C C . ASN A 1 86 ? -3.295 5.514 4.349 1.00 94.50 86 ASN A C 1
ATOM 648 O O . ASN A 1 86 ? -4.090 5.318 5.269 1.00 94.50 86 ASN A O 1
ATOM 652 N N . LYS A 1 87 ? -2.359 6.468 4.427 1.00 93.50 87 LYS A N 1
ATOM 653 C CA . LYS A 1 87 ? -2.267 7.412 5.549 1.00 93.50 87 LYS A CA 1
ATOM 654 C C . LYS A 1 87 ? -3.428 8.409 5.552 1.00 93.50 87 LYS A C 1
ATOM 656 O O . LYS A 1 87 ? -3.972 8.686 6.617 1.00 93.50 87 LYS A O 1
ATOM 661 N N . ALA A 1 88 ? -3.822 8.915 4.388 1.00 94.00 88 ALA A N 1
ATOM 662 C CA . ALA A 1 88 ? -4.951 9.830 4.259 1.00 94.00 88 ALA A CA 1
ATOM 663 C C . ALA A 1 88 ? -6.277 9.149 4.634 1.00 94.00 88 ALA A C 1
ATOM 665 O O . ALA A 1 88 ? -7.062 9.726 5.374 1.00 94.00 88 ALA A O 1
ATOM 666 N N . GLN A 1 89 ? -6.483 7.891 4.234 1.00 95.00 89 GLN A N 1
ATOM 667 C CA . GLN A 1 89 ? -7.634 7.089 4.663 1.00 95.00 89 GLN A CA 1
ATOM 668 C C . GLN A 1 89 ? -7.661 6.887 6.184 1.00 95.00 89 GLN A C 1
ATOM 670 O O . GLN A 1 89 ? -8.714 6.995 6.804 1.00 95.00 89 GLN A O 1
ATOM 675 N N . GLN A 1 90 ? -6.504 6.646 6.812 1.00 93.62 90 GLN A N 1
ATOM 676 C CA . GLN A 1 90 ? -6.416 6.538 8.273 1.00 93.62 90 GLN A CA 1
ATOM 677 C C . GLN A 1 90 ? -6.793 7.843 8.986 1.00 93.62 90 GLN A C 1
ATOM 679 O O . GLN A 1 90 ? -7.482 7.811 10.008 1.00 93.62 90 GLN A O 1
ATOM 684 N N . ALA A 1 91 ? -6.357 8.986 8.451 1.00 93.44 91 ALA A N 1
ATOM 685 C CA . ALA A 1 91 ? -6.734 10.297 8.969 1.00 93.44 91 ALA A CA 1
ATOM 686 C C . ALA A 1 91 ? -8.241 10.544 8.785 1.00 93.44 91 ALA A C 1
ATOM 688 O O . ALA A 1 91 ? -8.936 10.814 9.761 1.00 93.44 91 ALA A O 1
ATOM 689 N N . TYR A 1 92 ? -8.762 10.315 7.576 1.00 93.81 92 TYR A N 1
ATOM 690 C CA . TYR A 1 92 ? -10.181 10.473 7.253 1.00 93.81 92 TYR A CA 1
ATOM 691 C C . TYR A 1 92 ? -11.078 9.611 8.154 1.00 93.81 92 TYR A C 1
ATOM 693 O O . TYR A 1 92 ? -12.030 10.111 8.749 1.00 93.81 92 TYR A O 1
ATOM 701 N N . TYR A 1 93 ? -10.724 8.339 8.367 1.00 93.75 93 TYR A N 1
ATOM 702 C CA . TYR A 1 93 ? -11.455 7.464 9.286 1.00 93.75 93 TYR A CA 1
ATOM 703 C C . TYR A 1 93 ? -11.368 7.933 10.743 1.00 93.75 93 TYR A C 1
ATOM 705 O O . TYR A 1 93 ? -12.324 7.788 11.504 1.00 93.75 93 TYR A O 1
ATOM 713 N N . SER A 1 94 ? -10.244 8.521 11.162 1.00 92.31 94 SER A N 1
ATOM 714 C CA . SER A 1 94 ? -10.111 9.051 12.524 1.00 92.31 94 SER A CA 1
ATOM 715 C C . SER A 1 94 ? -11.107 10.181 12.793 1.00 92.31 94 SER A C 1
ATOM 717 O O . SER A 1 94 ? -11.643 10.250 13.903 1.00 92.31 94 SER A O 1
ATOM 719 N N . GLU A 1 95 ? -11.402 10.985 11.771 1.00 92.25 95 GLU A N 1
ATOM 720 C CA . GLU A 1 95 ? -12.299 12.141 11.829 1.00 92.25 95 GLU A CA 1
ATOM 721 C C . GLU A 1 95 ? -13.768 11.792 11.571 1.00 92.25 95 GLU A C 1
ATOM 723 O O . GLU A 1 95 ? -14.651 12.276 12.278 1.00 92.25 95 GLU A O 1
ATOM 728 N N . LYS A 1 96 ? -14.041 10.960 10.561 1.00 92.38 96 LYS A N 1
ATOM 729 C CA . LYS A 1 96 ? -15.400 10.672 10.074 1.00 92.38 96 LYS A CA 1
ATOM 730 C C . LYS A 1 96 ? -15.952 9.324 10.528 1.00 92.38 96 LYS A C 1
ATOM 732 O O . LYS A 1 96 ? -17.156 9.120 10.455 1.00 92.38 96 LYS A O 1
ATOM 737 N N . LYS A 1 97 ? -15.095 8.427 11.032 1.00 92.19 97 LYS A N 1
ATOM 738 C CA . LYS A 1 97 ? -15.428 7.028 11.379 1.00 92.19 97 LYS A CA 1
ATOM 739 C C . LYS A 1 97 ? -15.943 6.198 10.195 1.00 92.19 97 LYS A C 1
ATOM 741 O O . LYS A 1 97 ? -16.603 5.186 10.394 1.00 92.19 97 LYS A O 1
ATOM 746 N N . GLU A 1 98 ? -15.579 6.600 8.982 1.00 92.44 98 GLU A N 1
ATOM 747 C CA . GLU A 1 98 ? -15.870 5.921 7.717 1.00 92.44 98 GLU A CA 1
ATOM 748 C C . GLU A 1 98 ? -14.637 5.967 6.805 1.00 92.44 98 GLU A C 1
ATOM 750 O O . GLU A 1 98 ? -13.738 6.789 6.998 1.00 92.44 98 GLU A O 1
ATOM 755 N N . LEU A 1 99 ? -14.567 5.059 5.831 1.00 93.94 99 LEU A N 1
ATOM 756 C CA . LEU A 1 99 ? -13.528 5.063 4.801 1.00 93.94 99 LEU A CA 1
ATOM 757 C C . LEU A 1 99 ? -14.013 5.861 3.589 1.00 93.94 99 LEU A C 1
ATOM 759 O O . LEU A 1 99 ? -15.181 5.783 3.215 1.00 93.94 99 LEU A O 1
ATOM 763 N N . SER A 1 100 ? -13.116 6.621 2.967 1.00 93.50 100 SER A N 1
ATOM 764 C CA . SER A 1 100 ? -13.460 7.410 1.786 1.00 93.50 100 SER A CA 1
ATOM 765 C C . SER A 1 100 ? -13.489 6.541 0.529 1.00 93.50 100 SER A C 1
ATOM 767 O O . SER A 1 100 ? -12.604 5.714 0.322 1.00 93.50 100 SER A O 1
ATOM 769 N N . ASP A 1 101 ? -14.447 6.809 -0.353 1.00 92.75 101 ASP A N 1
ATOM 770 C CA . ASP A 1 101 ? -14.578 6.255 -1.707 1.00 92.75 101 ASP A CA 1
ATOM 771 C C . ASP A 1 101 ? -13.914 7.128 -2.792 1.00 92.75 101 ASP A C 1
ATOM 773 O O . ASP A 1 101 ? -13.874 6.755 -3.962 1.00 92.75 101 ASP A O 1
ATOM 777 N N . SER A 1 102 ? -13.412 8.314 -2.432 1.00 89.31 102 SER A N 1
ATOM 778 C CA . SER A 1 102 ? -12.983 9.331 -3.391 1.00 89.31 102 SER A CA 1
ATOM 779 C C . SER A 1 102 ? -11.707 10.038 -2.958 1.00 89.31 102 SER A C 1
ATOM 781 O O . SER A 1 102 ? -11.561 10.472 -1.814 1.00 89.31 102 SER A O 1
ATOM 783 N N . LEU A 1 103 ? -10.795 10.227 -3.916 1.00 89.94 103 LEU A N 1
ATOM 784 C CA . LEU A 1 103 ? -9.549 10.970 -3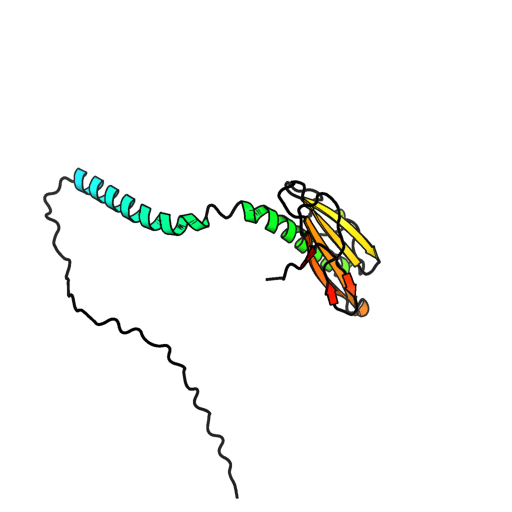.708 1.00 89.94 103 LEU A CA 1
ATOM 785 C C . LEU A 1 103 ? -9.801 12.428 -3.314 1.00 89.94 103 LEU A C 1
ATOM 787 O O . LEU A 1 103 ? -9.005 13.000 -2.582 1.00 89.94 103 LEU A O 1
ATOM 791 N N . ASN A 1 104 ? -10.915 13.020 -3.757 1.00 89.12 104 ASN A N 1
ATOM 792 C CA . ASN A 1 104 ? -11.242 14.420 -3.471 1.00 89.12 104 ASN A CA 1
ATOM 793 C C . ASN A 1 104 ? -11.667 14.650 -2.016 1.00 89.12 104 ASN A C 1
ATOM 795 O O . ASN A 1 104 ? -11.590 15.775 -1.534 1.00 89.12 104 ASN A O 1
ATOM 799 N N . LYS A 1 105 ? -12.145 13.601 -1.337 1.00 87.44 105 LYS A N 1
ATOM 800 C CA . LYS A 1 105 ? -12.514 13.645 0.084 1.00 87.44 105 LYS A CA 1
ATOM 801 C C . LYS A 1 105 ? -11.303 13.422 0.998 1.00 87.44 105 LYS A C 1
ATOM 803 O O . LYS A 1 105 ? -11.400 13.663 2.194 1.00 87.44 105 LYS A O 1
ATOM 808 N N . LEU A 1 106 ? -10.189 12.926 0.450 1.00 88.69 106 LEU A N 1
ATOM 809 C CA . LEU A 1 106 ? -8.962 12.702 1.202 1.00 88.69 106 LEU A CA 1
ATOM 810 C C . LEU A 1 106 ? -8.139 13.986 1.286 1.00 88.69 106 LEU A C 1
ATOM 812 O O . LEU A 1 106 ? -7.769 14.579 0.270 1.00 88.69 106 LEU A O 1
ATOM 816 N N . ASP A 1 107 ? -7.769 14.357 2.506 1.00 74.38 107 ASP A N 1
ATOM 817 C CA . ASP A 1 107 ? -6.831 15.445 2.730 1.00 74.38 107 ASP A CA 1
ATOM 818 C C . ASP A 1 107 ? -5.425 15.069 2.244 1.00 74.38 107 ASP A C 1
ATOM 820 O O . ASP A 1 107 ? -4.938 13.953 2.442 1.00 74.38 107 ASP A O 1
ATOM 824 N N . GLY A 1 108 ? -4.752 16.020 1.591 1.00 72.56 108 GLY A N 1
ATOM 825 C CA . GLY A 1 108 ? -3.377 15.842 1.108 1.00 72.56 108 GLY A CA 1
ATOM 826 C C . GLY A 1 108 ? -3.139 16.158 -0.368 1.00 72.56 108 GLY A C 1
ATOM 827 O O . GLY A 1 108 ? -2.021 15.971 -0.845 1.00 72.56 108 GLY A O 1
ATOM 828 N N . GLY A 1 109 ? -4.146 16.650 -1.100 1.00 75.38 109 GLY A N 1
ATOM 829 C CA . GLY A 1 109 ? -3.967 17.149 -2.472 1.00 75.38 109 GLY A CA 1
ATOM 830 C C . GLY A 1 109 ? -3.503 16.078 -3.468 1.00 75.38 109 GLY A C 1
ATOM 831 O O . GLY A 1 109 ? -2.768 16.377 -4.415 1.00 75.38 109 GLY A O 1
ATOM 832 N N . ILE A 1 110 ? -3.893 14.822 -3.237 1.00 81.50 110 ILE A N 1
ATOM 833 C CA . ILE A 1 110 ? -3.506 13.681 -4.066 1.00 81.50 110 ILE A CA 1
ATOM 834 C C . ILE A 1 110 ? -4.230 13.787 -5.410 1.00 81.50 110 ILE A C 1
ATOM 836 O O . ILE A 1 110 ? -5.452 13.707 -5.495 1.00 81.50 110 ILE A O 1
ATOM 840 N N . LYS A 1 111 ? -3.464 13.971 -6.488 1.00 81.81 111 LYS A N 1
ATOM 841 C CA . LYS A 1 111 ? -4.018 14.040 -7.844 1.00 81.81 111 LYS A CA 1
ATOM 842 C C . LYS A 1 111 ? -4.312 12.634 -8.357 1.00 81.81 111 LYS A C 1
ATOM 844 O O . LYS A 1 111 ? -3.440 11.775 -8.297 1.00 81.81 111 LYS A O 1
ATOM 849 N N . ALA A 1 112 ? -5.483 12.439 -8.964 1.00 81.50 112 ALA A N 1
ATOM 850 C CA . ALA A 1 112 ? -5.890 11.158 -9.552 1.00 81.50 112 ALA A CA 1
ATOM 851 C C . ALA A 1 112 ? -4.958 10.645 -10.664 1.00 81.50 112 ALA A C 1
ATOM 853 O O . ALA A 1 112 ? -4.948 9.459 -10.973 1.00 81.50 112 ALA A O 1
ATOM 854 N N . GLN A 1 113 ? -4.159 11.516 -11.283 1.00 79.50 113 GLN A N 1
ATOM 855 C CA . GLN A 1 113 ? -3.203 11.112 -12.308 1.00 79.50 113 GLN A CA 1
ATOM 856 C C . GLN A 1 113 ? -1.855 11.787 -12.110 1.00 79.50 113 GLN A C 1
ATOM 858 O O . GLN A 1 113 ? -1.760 12.992 -11.860 1.00 79.50 113 GLN A O 1
ATOM 863 N N . THR A 1 114 ? -0.802 11.002 -12.305 1.00 81.56 114 THR A N 1
ATOM 864 C CA . THR A 1 114 ? 0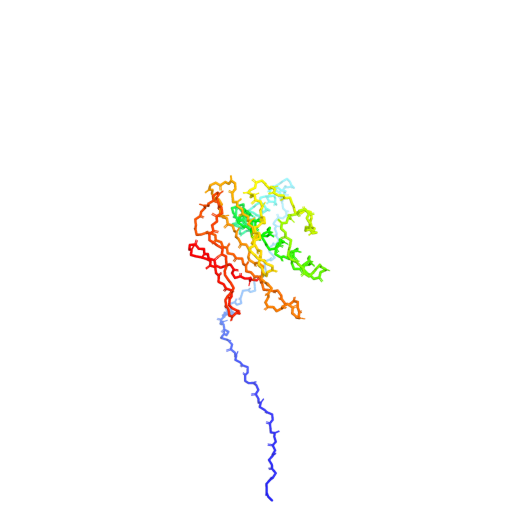.581 11.466 -12.333 1.00 81.56 114 THR A CA 1
ATOM 865 C C . THR A 1 114 ? 1.213 11.142 -13.683 1.00 81.56 114 THR A C 1
ATOM 867 O O . THR A 1 114 ? 0.578 10.599 -14.596 1.00 81.56 114 THR A O 1
ATOM 870 N N . LYS A 1 115 ? 2.492 11.497 -13.847 1.00 80.38 115 LYS A N 1
ATOM 871 C CA . LYS A 1 115 ? 3.245 11.185 -15.071 1.00 80.38 115 LYS A CA 1
ATOM 872 C C . LYS A 1 115 ? 3.459 9.680 -15.267 1.00 80.38 115 LYS A C 1
ATOM 874 O O . LYS A 1 115 ? 3.779 9.260 -16.378 1.00 80.38 115 LYS A O 1
ATOM 879 N N . THR A 1 116 ? 3.343 8.885 -14.206 1.00 82.62 116 THR A N 1
ATOM 880 C CA . THR A 1 116 ? 3.728 7.467 -14.196 1.00 82.62 116 THR A CA 1
ATOM 881 C C . THR A 1 116 ? 2.596 6.542 -13.773 1.00 82.62 116 THR A C 1
ATOM 883 O O . THR A 1 116 ? 2.569 5.412 -14.253 1.00 82.62 116 THR A O 1
ATOM 886 N N . HIS A 1 117 ? 1.660 7.009 -12.942 1.00 87.88 117 HIS A N 1
ATOM 887 C CA . HIS A 1 117 ? 0.585 6.188 -12.393 1.00 87.88 117 HIS A CA 1
ATOM 888 C C . HIS A 1 117 ? -0.769 6.907 -12.442 1.00 87.88 117 HIS A C 1
ATOM 890 O O . HIS A 1 117 ? -0.853 8.134 -12.354 1.00 87.88 117 HIS A O 1
ATOM 896 N N . THR A 1 118 ? -1.827 6.121 -12.583 1.00 91.00 118 THR A N 1
ATOM 897 C CA . THR A 1 118 ? -3.212 6.518 -12.343 1.00 91.00 118 THR A CA 1
ATOM 898 C C . THR A 1 118 ? -3.593 6.021 -10.957 1.00 91.00 118 THR A C 1
ATOM 900 O O . THR A 1 118 ? -3.368 4.854 -10.637 1.00 91.00 118 THR A O 1
ATOM 903 N N . LEU A 1 119 ? -4.119 6.916 -10.128 1.00 92.31 119 LEU A N 1
ATOM 904 C CA . LEU A 1 119 ? -4.536 6.612 -8.769 1.00 92.31 119 LEU A CA 1
ATOM 905 C C . LEU A 1 119 ? -6.048 6.413 -8.733 1.00 92.31 119 LEU A C 1
ATOM 907 O O . LEU A 1 119 ? -6.790 7.210 -9.307 1.00 92.31 119 LEU A O 1
ATOM 911 N N . ALA A 1 120 ? -6.489 5.371 -8.041 1.00 92.62 120 ALA A N 1
ATOM 912 C CA . ALA A 1 120 ? -7.900 5.059 -7.865 1.00 92.62 120 ALA A CA 1
ATOM 913 C C . ALA A 1 120 ? -8.166 4.569 -6.442 1.00 92.62 120 ALA A C 1
ATOM 915 O O . ALA A 1 120 ? -7.288 3.998 -5.794 1.00 92.62 120 ALA A O 1
ATOM 916 N N . ILE A 1 121 ? -9.387 4.799 -5.973 1.00 94.44 121 ILE A N 1
ATOM 917 C CA . ILE A 1 121 ? -9.898 4.253 -4.721 1.00 94.44 121 ILE A CA 1
ATOM 918 C C . ILE A 1 121 ? -11.062 3.346 -5.082 1.00 94.44 121 ILE A C 1
ATOM 920 O O . ILE A 1 121 ? -11.984 3.775 -5.771 1.00 94.44 121 ILE A O 1
ATOM 924 N N . VAL A 1 122 ? -11.004 2.107 -4.613 1.00 94.31 122 VAL A N 1
ATOM 925 C CA . VAL A 1 122 ? -12.041 1.102 -4.816 1.00 94.31 122 VAL A CA 1
ATOM 926 C C . VAL A 1 122 ? -12.550 0.680 -3.438 1.00 94.31 122 VAL A C 1
ATOM 928 O O . VAL A 1 122 ? -11.846 -0.031 -2.712 1.00 94.31 122 VAL A O 1
ATOM 931 N N . PRO A 1 123 ? -13.734 1.153 -3.014 1.00 92.88 123 PRO A N 1
ATOM 932 C CA . PRO A 1 123 ? -14.346 0.697 -1.774 1.00 92.88 123 PRO A CA 1
ATOM 933 C C . PRO A 1 123 ? -14.765 -0.771 -1.907 1.00 92.88 123 PRO A C 1
ATOM 935 O O . PRO A 1 123 ? -15.270 -1.191 -2.945 1.00 92.88 123 PRO A O 1
ATOM 938 N N . SER A 1 124 ? -14.556 -1.554 -0.848 1.00 92.88 124 SER A N 1
ATOM 939 C CA . SER A 1 124 ? -14.980 -2.959 -0.786 1.00 92.88 124 SER A CA 1
ATOM 940 C C . SER A 1 124 ? -16.210 -3.120 0.098 1.00 92.88 124 SER A C 1
ATOM 942 O O . SER A 1 124 ? -17.217 -3.693 -0.307 1.00 92.88 124 SER A O 1
ATOM 944 N N . ASN A 1 125 ? -16.134 -2.587 1.315 1.00 89.94 125 ASN A N 1
ATOM 945 C CA . ASN A 1 125 ? -17.215 -2.540 2.293 1.00 89.94 125 ASN A CA 1
ATOM 946 C C . ASN A 1 125 ? -16.889 -1.472 3.351 1.00 89.94 125 ASN A C 1
ATOM 948 O O . ASN A 1 125 ? -15.816 -0.872 3.319 1.00 89.94 125 ASN A O 1
ATOM 952 N N . ASP A 1 126 ? -17.761 -1.290 4.343 1.00 88.56 126 ASP A N 1
ATOM 953 C CA . ASP A 1 126 ? -17.591 -0.279 5.403 1.00 88.56 126 ASP A CA 1
ATOM 954 C C . ASP A 1 126 ? -16.317 -0.453 6.253 1.00 88.56 126 ASP A C 1
ATOM 956 O O . ASP A 1 126 ? -15.933 0.435 7.013 1.00 88.56 126 ASP A O 1
ATOM 960 N N . LYS A 1 127 ? -15.649 -1.609 6.154 1.00 91.75 127 LYS A N 1
ATOM 961 C CA . LYS A 1 127 ? -14.427 -1.942 6.893 1.00 91.75 127 LYS A CA 1
ATOM 962 C C . LYS A 1 127 ? -13.194 -2.033 6.005 1.00 91.75 127 LYS A C 1
ATOM 964 O O . LYS A 1 127 ? -12.117 -2.268 6.549 1.00 91.75 127 LYS A O 1
ATOM 969 N N . ALA A 1 128 ? -13.316 -1.892 4.686 1.00 94.69 128 ALA A N 1
ATOM 970 C CA . ALA A 1 128 ? -12.205 -2.096 3.769 1.00 94.69 128 ALA A CA 1
ATOM 971 C C . ALA A 1 128 ? -12.279 -1.194 2.532 1.00 94.69 128 ALA A C 1
ATOM 973 O O . ALA A 1 128 ? -13.289 -1.143 1.829 1.00 94.69 128 ALA A O 1
ATOM 974 N N . VAL A 1 129 ? -11.154 -0.554 2.220 1.00 96.38 129 VAL A N 1
ATOM 975 C CA . VAL A 1 129 ? -10.955 0.202 0.981 1.00 96.38 129 VAL A CA 1
ATOM 976 C C . VAL A 1 129 ? -9.598 -0.127 0.373 1.00 96.38 129 VAL A C 1
ATOM 978 O O . VAL A 1 129 ? -8.613 -0.340 1.090 1.00 96.38 129 VAL A O 1
ATOM 981 N N . PHE A 1 130 ? -9.551 -0.155 -0.955 1.00 96.12 130 PHE A N 1
ATOM 982 C CA . PHE A 1 130 ? -8.350 -0.431 -1.724 1.00 96.12 130 PHE A CA 1
ATOM 983 C C . PHE A 1 130 ? -7.894 0.818 -2.470 1.00 96.12 130 PHE A C 1
ATOM 985 O O . PHE A 1 130 ? -8.671 1.470 -3.162 1.00 96.12 130 PHE A O 1
ATOM 992 N N . ASN A 1 131 ? -6.619 1.159 -2.323 1.00 95.38 131 ASN A N 1
ATOM 993 C CA . ASN A 1 131 ? -5.997 2.307 -2.967 1.00 95.38 131 ASN A CA 1
ATOM 994 C C . ASN A 1 131 ? -5.025 1.807 -4.036 1.00 95.38 131 ASN A C 1
ATOM 996 O O . ASN A 1 131 ? -3.986 1.230 -3.717 1.00 95.38 131 ASN A O 1
ATOM 1000 N N . TYR A 1 132 ? -5.339 2.040 -5.302 1.00 93.75 132 TYR A N 1
ATOM 1001 C CA . TYR A 1 132 ? -4.539 1.577 -6.426 1.00 93.75 132 TYR A CA 1
ATOM 1002 C C . TYR A 1 132 ? -3.620 2.670 -6.959 1.00 93.75 132 TYR A C 1
ATOM 1004 O O . TYR A 1 132 ? -4.020 3.822 -7.115 1.00 93.75 132 TYR A O 1
ATOM 1012 N N . ALA A 1 133 ? -2.399 2.279 -7.312 1.00 93.31 133 ALA A N 1
ATOM 1013 C CA . ALA A 1 133 ? -1.504 3.031 -8.177 1.00 93.31 133 ALA A CA 1
ATOM 1014 C C . ALA A 1 133 ? -1.194 2.177 -9.409 1.00 93.31 133 ALA A C 1
ATOM 1016 O O . ALA A 1 133 ? -0.282 1.346 -9.404 1.00 93.31 133 ALA A O 1
ATOM 1017 N N . ILE A 1 134 ? -1.981 2.378 -10.464 1.00 91.25 134 ILE A N 1
ATOM 1018 C CA . ILE A 1 134 ? -1.906 1.620 -11.712 1.00 91.25 134 ILE A CA 1
ATOM 1019 C C . ILE A 1 134 ? -0.890 2.285 -12.631 1.00 91.25 134 ILE A C 1
ATOM 1021 O O . ILE A 1 134 ? -0.982 3.481 -12.908 1.00 91.25 134 ILE A O 1
ATOM 1025 N N . SER A 1 135 ? 0.095 1.533 -13.108 1.00 89.62 135 SER A N 1
ATOM 1026 C CA . SER A 1 135 ? 1.108 2.073 -13.999 1.00 89.62 135 SER A CA 1
ATOM 1027 C C . SER A 1 135 ? 0.525 2.482 -15.349 1.00 89.62 135 SER A C 1
ATOM 1029 O O . SER A 1 135 ? -0.226 1.748 -15.983 1.00 89.62 135 SER A O 1
ATOM 1031 N N . ARG A 1 136 ? 0.941 3.657 -15.827 1.00 84.25 136 ARG A N 1
ATOM 1032 C CA . ARG A 1 136 ? 0.616 4.184 -17.161 1.00 84.25 136 ARG A CA 1
ATOM 1033 C C . ARG A 1 136 ? 1.659 3.823 -18.219 1.00 84.25 136 ARG A C 1
ATOM 1035 O O . ARG A 1 136 ? 1.544 4.257 -19.361 1.00 84.25 136 ARG A O 1
ATOM 1042 N N . LYS A 1 137 ? 2.733 3.136 -17.829 1.00 76.31 137 LYS A N 1
ATOM 1043 C CA . LYS A 1 137 ? 3.850 2.777 -18.707 1.00 76.31 137 LYS A CA 1
ATOM 1044 C C . LYS A 1 137 ? 4.170 1.306 -18.507 1.00 76.31 137 LYS A C 1
ATOM 1046 O O . LYS A 1 137 ? 4.497 0.922 -17.391 1.00 76.31 137 LYS A O 1
ATOM 1051 N N . ASP A 1 138 ? 4.257 0.551 -19.594 1.00 67.50 138 ASP A N 1
ATOM 1052 C CA . ASP A 1 138 ? 4.449 -0.912 -19.604 1.00 67.50 138 ASP A CA 1
ATOM 1053 C C . ASP A 1 138 ? 5.689 -1.421 -18.842 1.00 67.50 138 ASP A C 1
ATOM 1055 O O . ASP A 1 138 ? 5.836 -2.611 -18.585 1.00 67.50 138 ASP A O 1
ATOM 1059 N N . LYS A 1 139 ? 6.610 -0.524 -18.472 1.00 73.94 139 LYS A N 1
ATOM 1060 C CA . LYS A 1 139 ? 7.854 -0.845 -17.762 1.00 73.94 139 LYS A CA 1
ATOM 1061 C C . LYS A 1 139 ? 7.801 -0.658 -16.242 1.00 73.94 139 LYS A C 1
ATOM 1063 O O . LYS A 1 139 ? 8.791 -0.984 -15.592 1.00 73.94 139 LYS A O 1
ATOM 1068 N N . HIS A 1 140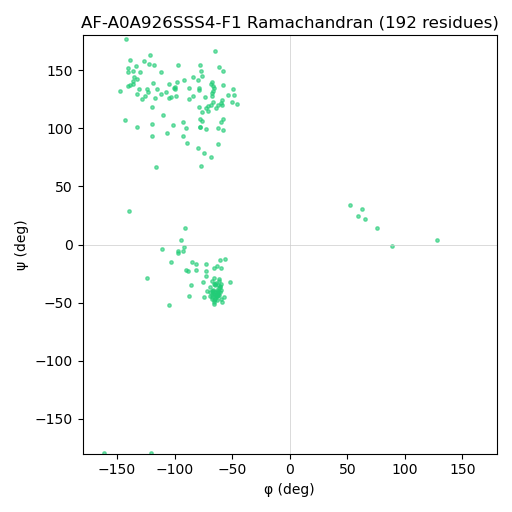 ? 6.719 -0.129 -15.662 1.00 80.94 140 HIS A N 1
ATOM 1069 C CA . HIS A 1 140 ? 6.601 -0.023 -14.200 1.00 80.94 140 HIS A CA 1
ATOM 1070 C C . HIS A 1 140 ? 5.520 -0.958 -13.670 1.00 80.94 140 HIS A C 1
ATOM 1072 O O . HIS A 1 140 ? 4.525 -1.241 -14.329 1.00 80.94 140 HIS A O 1
ATOM 1078 N N . LYS A 1 141 ? 5.742 -1.445 -12.453 1.00 87.75 141 LYS A N 1
ATOM 1079 C CA . LYS A 1 141 ? 4.773 -2.268 -11.737 1.00 87.75 141 LYS A CA 1
ATOM 1080 C C . LYS A 1 141 ? 3.671 -1.401 -11.143 1.00 87.75 141 LYS A C 1
ATOM 1082 O O . LYS A 1 141 ? 3.906 -0.231 -10.849 1.00 87.75 141 LYS A O 1
ATOM 1087 N N . SER A 1 142 ? 2.511 -2.010 -10.955 1.00 91.88 142 SER A N 1
ATOM 1088 C CA . SER A 1 142 ? 1.370 -1.409 -10.268 1.00 91.88 142 SER A CA 1
ATOM 1089 C C . SER A 1 142 ? 1.338 -1.851 -8.812 1.00 91.88 142 SER A C 1
ATOM 1091 O O . SER A 1 142 ? 1.865 -2.911 -8.462 1.00 91.88 142 SER A O 1
ATOM 1093 N N . TYR A 1 143 ? 0.723 -1.033 -7.967 1.00 93.69 143 TYR A N 1
ATOM 1094 C CA . TYR A 1 143 ? 0.650 -1.262 -6.526 1.00 93.69 143 TYR A CA 1
ATOM 1095 C C . TYR A 1 143 ? -0.787 -1.120 -6.052 1.00 93.69 143 TYR A C 1
ATOM 1097 O O . TYR A 1 143 ? -1.549 -0.317 -6.590 1.00 93.69 143 TYR A O 1
ATOM 1105 N N . VAL A 1 144 ? -1.133 -1.880 -5.022 1.00 95.12 144 VAL A N 1
ATOM 1106 C CA . VAL A 1 144 ? -2.417 -1.789 -4.333 1.00 95.12 144 VAL A CA 1
ATOM 1107 C C . VAL A 1 144 ? -2.162 -1.706 -2.837 1.00 95.12 144 VAL A C 1
ATOM 1109 O O . VAL A 1 144 ? -1.338 -2.434 -2.283 1.00 95.12 144 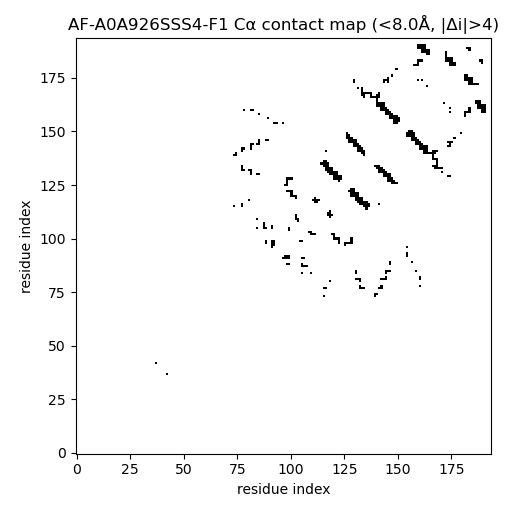VAL A O 1
ATOM 1112 N N . GLY A 1 145 ? -2.838 -0.775 -2.181 1.00 95.44 145 GLY A N 1
ATOM 1113 C CA . GLY A 1 145 ? -2.847 -0.628 -0.737 1.00 95.44 145 GLY A CA 1
ATOM 1114 C C . GLY A 1 145 ? -4.185 -1.068 -0.189 1.00 95.44 145 GLY A C 1
ATOM 1115 O O . GLY A 1 145 ? -5.214 -0.626 -0.683 1.00 95.44 145 GLY A O 1
ATOM 1116 N N . GLY A 1 146 ? -4.176 -1.911 0.834 1.00 95.31 146 GLY A N 1
ATOM 1117 C CA . GLY A 1 146 ? -5.382 -2.244 1.582 1.00 95.31 146 GLY A CA 1
ATOM 1118 C C . GLY A 1 146 ? -5.436 -1.430 2.863 1.00 95.31 146 GLY A C 1
ATOM 1119 O O . GLY A 1 146 ? -4.433 -1.354 3.578 1.00 95.31 146 GLY A O 1
ATOM 1120 N N . VAL A 1 147 ? -6.591 -0.839 3.157 1.00 96.19 147 VAL A N 1
ATOM 1121 C CA . VAL A 1 147 ? -6.883 -0.197 4.440 1.00 96.19 147 VAL A CA 1
ATOM 1122 C C . VAL A 1 147 ? -8.079 -0.902 5.052 1.00 96.19 147 VAL A C 1
ATOM 1124 O O . VAL A 1 147 ? -9.162 -0.895 4.474 1.00 96.19 147 VAL A O 1
ATOM 1127 N N . PHE A 1 148 ? -7.870 -1.503 6.221 1.00 95.69 148 PHE A N 1
ATOM 1128 C CA . PHE A 1 148 ? -8.854 -2.334 6.900 1.00 95.69 148 PHE A CA 1
ATOM 1129 C C . PHE A 1 148 ? -9.118 -1.825 8.309 1.00 95.69 148 PHE A C 1
ATOM 1131 O O . PHE A 1 148 ? -8.189 -1.576 9.076 1.00 95.69 148 PHE A O 1
ATOM 1138 N N . VAL A 1 149 ? -10.384 -1.727 8.692 1.00 94.88 149 VAL A N 1
ATOM 1139 C CA . VAL A 1 149 ? -10.782 -1.439 10.069 1.00 94.88 149 VAL A CA 1
ATOM 1140 C C . VAL A 1 149 ? -10.646 -2.726 10.882 1.00 94.88 149 VAL A C 1
ATOM 1142 O O . VAL A 1 149 ? -11.501 -3.607 10.822 1.00 94.88 149 VAL A O 1
ATOM 1145 N N . ALA A 1 150 ? -9.559 -2.837 11.647 1.00 91.31 150 ALA A N 1
A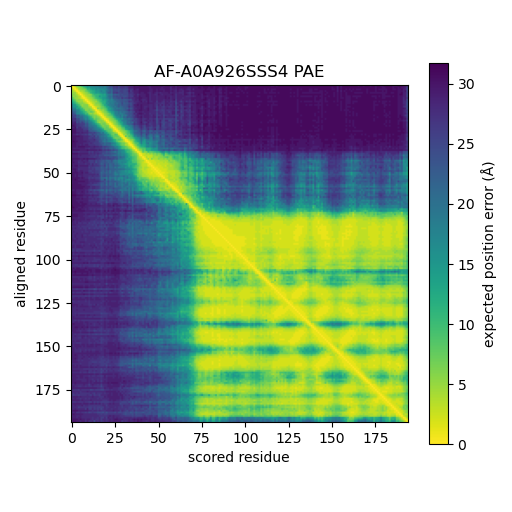TOM 1146 C CA . ALA A 1 150 ? -9.273 -4.003 12.480 1.00 91.31 150 ALA A CA 1
ATOM 1147 C C . ALA A 1 150 ? -10.244 -4.106 13.662 1.00 91.31 150 ALA A C 1
ATOM 1149 O O . ALA A 1 150 ? -10.767 -5.176 13.952 1.00 91.31 150 ALA A O 1
ATOM 1150 N N . ASN A 1 151 ? -10.499 -2.979 14.331 1.00 86.75 151 ASN A N 1
ATOM 1151 C CA . ASN A 1 151 ? -11.409 -2.898 15.468 1.00 86.75 151 ASN A CA 1
ATOM 1152 C C . ASN A 1 151 ? -12.164 -1.562 15.430 1.00 86.75 151 ASN A C 1
ATOM 1154 O O . ASN A 1 151 ? -11.572 -0.523 15.739 1.00 86.75 151 ASN A O 1
ATOM 1158 N N . PRO A 1 152 ? -13.469 -1.560 15.094 1.00 78.81 152 PRO A N 1
ATOM 1159 C CA . PRO A 1 152 ? -14.258 -0.331 15.019 1.00 78.81 152 PRO A CA 1
ATOM 1160 C C . PRO A 1 152 ? -14.340 0.411 16.359 1.00 78.81 152 PRO A C 1
ATOM 1162 O O . PRO A 1 152 ? -14.245 1.634 16.384 1.00 78.81 152 PRO A O 1
ATOM 1165 N N . GLY A 1 153 ? -14.445 -0.322 17.476 1.00 81.06 153 GLY A N 1
ATOM 1166 C CA . GLY A 1 153 ? -14.582 0.262 18.817 1.00 81.06 153 GLY A CA 1
ATOM 1167 C C . GLY A 1 153 ? -13.340 1.007 19.315 1.00 81.06 153 GLY A C 1
ATOM 1168 O O . GLY A 1 153 ? -13.467 1.996 20.028 1.00 81.06 153 GLY A O 1
ATOM 1169 N N . THR A 1 154 ? -12.142 0.576 18.914 1.00 83.12 154 THR A N 1
ATOM 1170 C CA . THR A 1 154 ? -10.875 1.255 19.247 1.00 83.12 154 THR A CA 1
ATOM 1171 C C . THR A 1 154 ? -10.397 2.187 18.134 1.00 83.12 154 THR A C 1
ATOM 1173 O O . THR A 1 154 ? -9.410 2.896 18.309 1.00 83.12 154 THR A O 1
ATOM 1176 N N . GLY A 1 155 ? -11.062 2.171 16.973 1.00 83.25 155 GLY A N 1
ATOM 1177 C CA . GLY A 1 155 ? -10.626 2.884 15.774 1.00 83.25 155 GLY A CA 1
ATOM 1178 C C . GLY A 1 155 ? -9.310 2.363 15.189 1.00 83.25 155 GLY A C 1
ATOM 1179 O O . GLY A 1 155 ? -8.619 3.103 14.495 1.00 83.25 155 GLY A O 1
ATOM 1180 N N . SER A 1 156 ? -8.930 1.116 15.483 1.00 90.69 156 SER A N 1
ATOM 1181 C CA . SER A 1 156 ? -7.680 0.542 14.982 1.00 90.69 156 SER A CA 1
ATOM 1182 C C . SER A 1 156 ? -7.799 0.206 13.497 1.00 90.69 156 SER A C 1
ATOM 1184 O O . SER A 1 156 ? -8.700 -0.534 13.098 1.00 90.69 156 SER A O 1
ATOM 1186 N N . ILE A 1 157 ? -6.856 0.705 12.700 1.00 93.88 157 ILE A N 1
ATOM 1187 C CA . ILE A 1 157 ? -6.774 0.472 11.256 1.00 93.88 157 ILE A CA 1
ATOM 1188 C C . ILE A 1 157 ? -5.497 -0.306 10.948 1.00 93.88 157 ILE A C 1
ATOM 1190 O O . ILE A 1 157 ? -4.416 0.027 11.432 1.00 93.88 157 ILE A O 1
ATOM 1194 N N . ALA A 1 158 ? -5.624 -1.338 10.126 1.00 93.88 158 ALA A N 1
ATOM 1195 C CA . ALA A 1 158 ? -4.531 -2.124 9.588 1.00 93.88 158 ALA A CA 1
ATOM 1196 C C . ALA A 1 158 ? -4.315 -1.739 8.119 1.00 93.88 158 ALA A C 1
ATOM 1198 O O . ALA A 1 158 ? -5.274 -1.532 7.377 1.00 93.88 158 ALA A O 1
ATOM 1199 N N . THR A 1 159 ? -3.057 -1.614 7.696 1.00 95.06 159 THR A N 1
ATOM 1200 C CA . THR A 1 159 ? -2.724 -1.257 6.311 1.00 95.06 159 THR A CA 1
ATOM 1201 C C . THR A 1 159 ? -1.650 -2.163 5.743 1.00 95.06 159 THR A C 1
ATOM 1203 O O . THR A 1 159 ? -0.707 -2.524 6.444 1.00 95.06 159 THR A O 1
ATOM 1206 N N . ILE A 1 160 ? -1.783 -2.491 4.462 1.00 94.31 160 ILE A N 1
ATOM 1207 C CA . ILE A 1 160 ? -0.835 -3.303 3.694 1.00 94.31 160 ILE A CA 1
ATOM 1208 C C . ILE A 1 160 ? -0.571 -2.637 2.346 1.00 94.31 160 ILE A C 1
ATOM 1210 O O . ILE A 1 160 ? -1.417 -1.894 1.842 1.00 94.31 160 ILE A O 1
ATOM 1214 N N . VAL A 1 161 ? 0.604 -2.891 1.775 1.00 95.06 161 VAL A N 1
ATOM 1215 C CA . VAL A 1 161 ? 0.959 -2.488 0.413 1.00 95.06 161 VAL A CA 1
ATOM 1216 C C . VAL A 1 161 ? 1.474 -3.711 -0.336 1.00 95.06 161 VAL A C 1
ATOM 1218 O O . VAL A 1 161 ? 2.420 -4.370 0.099 1.00 95.06 161 VAL A O 1
ATOM 1221 N N . CYS A 1 162 ? 0.856 -3.989 -1.476 1.00 94.44 162 CYS A N 1
ATOM 1222 C CA . CYS A 1 162 ? 1.171 -5.109 -2.344 1.00 94.44 162 CYS A CA 1
ATOM 1223 C C . CYS A 1 162 ? 1.620 -4.601 -3.714 1.00 94.44 162 CYS A C 1
ATOM 1225 O O . CYS A 1 162 ? 1.052 -3.666 -4.280 1.00 94.44 162 CYS A O 1
ATOM 1227 N N . GLU A 1 163 ? 2.648 -5.238 -4.256 1.00 92.69 163 GLU A N 1
ATOM 1228 C CA . GLU A 1 163 ? 3.173 -5.010 -5.597 1.00 92.69 163 GLU A CA 1
ATOM 1229 C C . GLU A 1 163 ? 2.670 -6.100 -6.547 1.00 92.69 163 GLU A C 1
ATOM 1231 O O . GLU A 1 163 ? 2.756 -7.285 -6.225 1.00 92.69 163 GLU A O 1
ATOM 1236 N N . ALA A 1 164 ? 2.217 -5.727 -7.744 1.00 91.12 164 ALA A N 1
ATOM 1237 C CA . ALA A 1 164 ? 1.900 -6.690 -8.795 1.00 91.12 164 ALA A CA 1
ATOM 1238 C C . ALA A 1 164 ? 3.163 -7.428 -9.283 1.00 91.12 164 ALA A C 1
ATOM 1240 O O . ALA A 1 164 ? 4.195 -6.808 -9.560 1.00 91.12 164 ALA A O 1
ATOM 1241 N N . ALA A 1 165 ? 3.094 -8.757 -9.435 1.00 85.38 165 ALA A N 1
ATOM 1242 C CA . ALA A 1 165 ? 4.237 -9.560 -9.885 1.00 85.38 165 ALA A CA 1
ATOM 1243 C C . ALA A 1 165 ? 4.739 -9.147 -11.280 1.00 85.38 165 ALA A C 1
ATOM 1245 O O . ALA A 1 165 ? 5.949 -9.159 -11.532 1.00 85.38 165 ALA A O 1
ATOM 1246 N N . SER A 1 166 ? 3.826 -8.722 -12.155 1.00 80.06 166 SER A N 1
ATOM 1247 C CA . SER A 1 166 ? 4.100 -8.208 -13.496 1.00 80.06 166 SER A CA 1
ATOM 1248 C C . SER A 1 166 ? 3.553 -6.786 -13.679 1.00 80.06 166 SER A C 1
ATOM 1250 O O . SER A 1 166 ? 2.600 -6.399 -12.998 1.00 80.06 166 SER A O 1
ATOM 1252 N N . PRO A 1 167 ? 4.119 -5.990 -14.607 1.00 79.94 167 PRO A N 1
ATOM 1253 C CA . PRO A 1 167 ? 3.495 -4.747 -15.049 1.00 79.94 167 PRO A CA 1
ATOM 1254 C C . PRO A 1 167 ? 2.056 -5.012 -15.506 1.00 79.94 167 PRO A C 1
ATOM 1256 O O . PRO A 1 167 ? 1.813 -5.919 -16.299 1.00 79.94 167 PRO A O 1
ATOM 1259 N N . THR A 1 168 ? 1.107 -4.242 -14.983 1.00 80.25 168 THR A N 1
ATOM 1260 C CA . THR A 1 168 ? -0.312 -4.318 -15.349 1.00 80.25 168 THR A CA 1
ATOM 12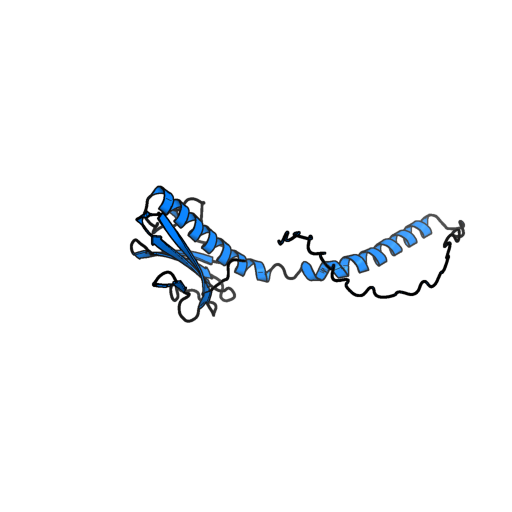61 C C . THR A 1 168 ? -0.866 -2.909 -15.460 1.00 80.25 168 THR A C 1
ATOM 1263 O O . THR A 1 168 ? -0.572 -2.061 -14.620 1.00 80.25 168 THR A O 1
ATOM 1266 N N . SER A 1 169 ? -1.661 -2.657 -16.492 1.00 78.38 169 SER A N 1
ATOM 1267 C CA . SER A 1 169 ? -2.393 -1.404 -16.692 1.00 78.38 169 SER A CA 1
ATOM 1268 C C . SER A 1 169 ? -3.829 -1.461 -16.162 1.00 78.38 169 SER A C 1
ATOM 1270 O O . SER A 1 169 ? -4.562 -0.487 -16.311 1.00 78.38 169 SER A O 1
ATOM 1272 N N . ASN A 1 170 ? -4.217 -2.572 -15.527 1.00 80.19 170 ASN A N 1
ATOM 1273 C CA . ASN A 1 170 ? -5.549 -2.801 -14.973 1.00 80.19 170 ASN A CA 1
ATOM 1274 C C . ASN A 1 170 ? -5.483 -3.088 -13.467 1.00 80.19 170 ASN A C 1
ATOM 1276 O O . ASN A 1 170 ? -4.424 -3.441 -12.934 1.00 80.19 170 ASN A O 1
ATOM 1280 N N . GLU A 1 171 ? -6.633 -2.967 -12.802 1.00 81.31 171 GLU A N 1
ATOM 1281 C CA . GLU A 1 171 ? -6.828 -3.460 -11.438 1.00 81.31 171 GLU A CA 1
ATOM 1282 C C . GLU A 1 171 ? -6.549 -4.967 -11.359 1.00 81.31 171 GLU A C 1
ATOM 1284 O O . GLU A 1 171 ? -6.698 -5.712 -12.329 1.00 81.31 171 GLU A O 1
ATOM 1289 N N . PHE A 1 172 ? -6.080 -5.400 -10.197 1.00 86.56 172 PHE A N 1
ATOM 1290 C CA . PHE A 1 172 ? -5.647 -6.766 -9.931 1.00 86.56 172 PHE A CA 1
ATOM 1291 C C . PHE A 1 172 ? -6.051 -7.172 -8.513 1.00 86.56 172 PHE A C 1
ATOM 1293 O O . PHE A 1 172 ? -6.610 -6.360 -7.770 1.00 86.56 172 PHE A O 1
ATOM 1300 N N . GLU A 1 173 ? -5.767 -8.429 -8.165 1.00 90.56 173 GLU A N 1
ATOM 1301 C CA . GLU A 1 173 ? -6.195 -9.057 -6.915 1.00 90.56 173 GLU A CA 1
ATOM 1302 C C . GLU A 1 173 ? -5.927 -8.197 -5.680 1.00 90.56 173 GLU A C 1
ATOM 1304 O O . GLU A 1 173 ? -4.815 -7.708 -5.445 1.00 90.56 173 GLU A O 1
ATOM 1309 N N . ASN A 1 174 ? -6.984 -8.036 -4.888 1.00 92.81 174 ASN A N 1
ATOM 1310 C CA . ASN A 1 174 ? -6.985 -7.186 -3.715 1.00 92.81 174 ASN A CA 1
ATOM 1311 C C . ASN A 1 174 ? -6.271 -7.852 -2.535 1.00 92.81 174 ASN A C 1
ATOM 1313 O O . ASN A 1 174 ? -6.321 -9.075 -2.3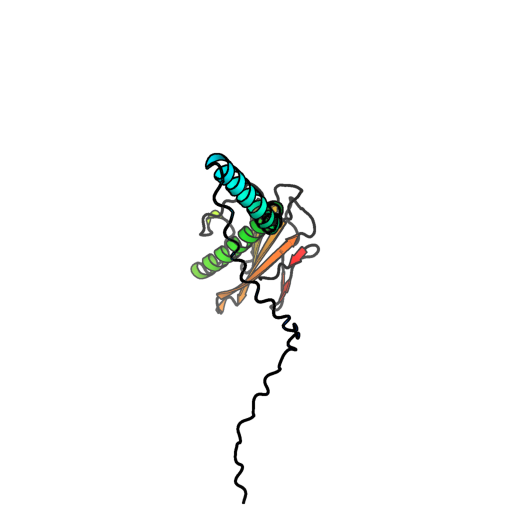81 1.00 92.81 174 ASN A O 1
ATOM 1317 N N . PRO A 1 175 ? -5.641 -7.065 -1.648 1.00 93.62 175 PRO A N 1
ATOM 1318 C CA . PRO A 1 175 ? -5.202 -7.574 -0.361 1.00 93.62 175 PRO A CA 1
ATOM 1319 C C . PRO A 1 175 ? -6.396 -8.055 0.470 1.00 93.62 175 PRO A C 1
ATOM 1321 O O . PRO A 1 175 ? -7.507 -7.534 0.351 1.00 93.62 175 PRO A O 1
ATOM 1324 N N . THR A 1 176 ? -6.155 -9.003 1.367 1.00 93.50 176 THR A N 1
ATOM 1325 C CA . THR A 1 176 ? -7.163 -9.540 2.282 1.00 93.50 176 THR A CA 1
ATOM 1326 C C . THR A 1 176 ? -6.781 -9.282 3.733 1.00 93.50 176 THR A C 1
ATOM 1328 O O . THR A 1 176 ? -5.609 -9.112 4.083 1.00 93.50 176 THR A O 1
ATOM 1331 N N . TYR A 1 177 ? -7.802 -9.231 4.587 1.00 92.44 177 TYR A N 1
ATOM 1332 C CA . TYR A 1 177 ? -7.649 -9.139 6.030 1.00 92.44 177 TYR A CA 1
ATOM 1333 C C . TYR A 1 177 ? -8.557 -10.165 6.697 1.00 92.44 177 TYR A C 1
ATOM 1335 O O . TYR A 1 177 ? -9.764 -9.958 6.827 1.00 92.44 177 TYR A O 1
ATOM 1343 N N . GLU A 1 178 ? -7.971 -11.282 7.116 1.00 88.75 178 GLU A N 1
ATOM 1344 C CA . GLU A 1 178 ? -8.700 -12.385 7.734 1.00 88.75 178 GLU A CA 1
ATOM 1345 C C . GLU A 1 178 ? -8.094 -12.729 9.091 1.00 88.75 178 GLU A C 1
ATOM 1347 O O . GLU A 1 178 ? -6.893 -12.961 9.217 1.00 88.75 178 GLU A O 1
ATOM 1352 N N . LYS A 1 179 ? -8.938 -12.767 10.131 1.00 85.69 179 LYS A N 1
ATOM 1353 C CA . LYS A 1 179 ? -8.552 -13.169 11.499 1.00 85.69 179 LYS A CA 1
ATOM 1354 C C . LYS A 1 179 ? -7.332 -12.408 12.050 1.00 85.69 179 LYS A C 1
ATOM 1356 O O . LYS A 1 179 ? -6.535 -12.966 12.798 1.00 85.69 179 LYS A O 1
ATOM 1361 N N . GLY A 1 180 ? -7.185 -11.132 11.690 1.00 85.44 180 GLY A N 1
ATOM 1362 C CA . GLY A 1 180 ? -6.073 -10.296 12.147 1.00 85.44 180 GLY A CA 1
ATOM 1363 C C . GLY A 1 180 ? -4.819 -10.345 11.271 1.00 85.44 180 GLY A C 1
ATOM 1364 O O . GLY A 1 180 ? -3.868 -9.624 11.562 1.00 85.44 180 GLY A O 1
ATOM 1365 N N . ILE A 1 181 ? -4.814 -11.146 10.205 1.00 89.69 181 ILE A N 1
ATOM 1366 C CA . ILE A 1 181 ? -3.672 -11.318 9.307 1.00 89.69 181 ILE A CA 1
ATOM 1367 C C . ILE A 1 181 ? -3.946 -10.562 8.009 1.00 89.69 181 ILE A C 1
ATOM 1369 O O . ILE A 1 181 ? -4.983 -10.758 7.376 1.00 89.69 181 ILE A O 1
ATOM 1373 N N . LEU A 1 182 ? -3.012 -9.690 7.628 1.00 92.69 182 LEU A N 1
ATOM 1374 C CA . LEU A 1 182 ? -2.996 -9.036 6.323 1.00 92.69 182 LEU A CA 1
ATOM 1375 C C . LEU A 1 182 ? -2.255 -9.930 5.328 1.00 92.69 182 LEU A C 1
ATOM 1377 O O . LEU A 1 182 ? -1.181 -10.436 5.647 1.00 92.69 182 LEU A O 1
ATOM 1381 N N . ALA A 1 183 ? -2.808 -10.104 4.132 1.00 93.88 183 ALA A N 1
ATOM 1382 C CA . ALA A 1 183 ? -2.159 -10.853 3.064 1.00 93.88 183 ALA A CA 1
ATOM 1383 C C . ALA A 1 183 ? -2.372 -10.178 1.708 1.00 93.88 183 ALA A C 1
ATOM 1385 O O . ALA A 1 183 ? -3.388 -9.534 1.455 1.00 93.88 183 ALA A O 1
ATOM 1386 N N . CYS A 1 184 ? -1.392 -10.332 0.826 1.00 93.38 184 CYS A N 1
ATOM 1387 C CA . CYS A 1 184 ? -1.489 -9.895 -0.558 1.00 93.38 184 CYS A CA 1
ATOM 1388 C C . CYS A 1 184 ? -2.190 -10.959 -1.416 1.00 93.38 184 CYS A C 1
ATOM 1390 O O . CYS A 1 184 ? -1.998 -12.156 -1.196 1.00 93.38 184 CYS A O 1
ATOM 1392 N N . GLY A 1 185 ? -2.989 -10.524 -2.394 1.00 87.12 185 GLY A N 1
ATOM 1393 C CA . GLY A 1 185 ? -3.700 -11.413 -3.314 1.00 87.12 185 GLY A CA 1
ATOM 1394 C C . GLY A 1 185 ? -2.764 -12.230 -4.213 1.00 87.12 185 GLY A C 1
ATOM 1395 O O . GLY A 1 185 ? -1.566 -11.950 -4.338 1.00 87.12 185 GLY A O 1
ATOM 1396 N N . THR A 1 186 ? -3.294 -13.259 -4.873 1.00 87.00 186 THR A N 1
ATOM 1397 C CA . THR A 1 186 ? -2.495 -14.116 -5.762 1.00 87.00 186 THR A CA 1
ATOM 1398 C C . THR A 1 186 ? -1.835 -13.314 -6.883 1.00 87.00 186 THR A C 1
ATOM 1400 O O . THR A 1 186 ? -2.453 -12.443 -7.486 1.00 87.00 186 THR A O 1
ATOM 1403 N N . GLY A 1 187 ? -0.566 -13.608 -7.178 1.00 84.00 187 GLY A N 1
ATOM 1404 C CA . GLY A 1 187 ? 0.195 -12.862 -8.188 1.00 84.00 187 GLY A CA 1
ATOM 1405 C C . GLY A 1 187 ? 0.674 -11.485 -7.719 1.00 84.00 187 GLY A C 1
ATOM 1406 O O . GLY A 1 187 ? 1.121 -10.680 -8.536 1.00 84.00 187 GLY A O 1
ATOM 1407 N N . THR A 1 188 ? 0.622 -11.209 -6.414 1.00 89.38 188 THR A N 1
ATOM 1408 C CA . THR A 1 188 ? 1.158 -9.983 -5.820 1.00 89.38 188 THR A CA 1
ATOM 1409 C C . THR A 1 188 ? 2.122 -10.304 -4.679 1.00 89.38 188 THR A C 1
ATOM 1411 O O . THR A 1 188 ? 2.124 -11.405 -4.128 1.00 89.38 188 THR A O 1
ATOM 1414 N N . LYS A 1 189 ? 3.005 -9.359 -4.358 1.00 91.44 189 LYS A N 1
ATOM 1415 C CA . LYS A 1 189 ? 4.033 -9.500 -3.326 1.00 91.44 189 LYS A CA 1
ATOM 1416 C C . LYS A 1 189 ? 3.893 -8.394 -2.295 1.00 91.44 189 LYS A C 1
ATOM 1418 O O . LYS A 1 189 ? 3.855 -7.220 -2.654 1.00 91.44 189 LYS A O 1
ATOM 1423 N N . GLU A 1 190 ? 3.895 -8.765 -1.020 1.00 90.19 190 GLU A N 1
ATOM 1424 C CA . GLU A 1 190 ? 3.911 -7.790 0.065 1.00 90.19 190 GLU A CA 1
ATOM 1425 C C . GLU A 1 190 ? 5.227 -7.013 0.089 1.00 90.19 190 GLU A C 1
ATOM 1427 O O . GLU A 1 190 ? 6.328 -7.578 0.024 1.00 90.19 190 GLU A O 1
ATOM 1432 N N . LEU A 1 191 ? 5.104 -5.693 0.190 1.00 86.81 191 LEU A N 1
ATOM 1433 C CA . LEU A 1 191 ? 6.235 -4.810 0.393 1.00 86.81 191 LEU A CA 1
ATOM 1434 C C . LEU A 1 191 ? 6.408 -4.577 1.892 1.00 86.81 191 LEU A C 1
ATOM 1436 O O . LEU A 1 191 ? 5.648 -3.844 2.520 1.00 86.81 191 LEU A O 1
ATOM 1440 N N . SER A 1 192 ? 7.434 -5.209 2.465 1.00 69.75 192 SER A N 1
ATOM 1441 C CA . SER A 1 192 ? 7.792 -5.003 3.868 1.00 69.75 192 SER A CA 1
ATOM 1442 C C . SER A 1 192 ? 8.108 -3.528 4.113 1.00 69.75 192 SER A C 1
ATOM 1444 O O . SER A 1 192 ? 9.011 -2.971 3.483 1.00 69.75 192 SER A O 1
ATOM 1446 N N . ARG A 1 193 ? 7.403 -2.927 5.076 1.00 59.31 193 ARG A N 1
ATOM 1447 C CA . ARG A 1 193 ? 7.704 -1.603 5.634 1.00 59.31 193 ARG A CA 1
ATOM 1448 C C . ARG A 1 193 ? 9.139 -1.647 6.189 1.00 59.31 193 ARG A C 1
ATOM 1450 O O . ARG A 1 193 ? 9.385 -2.376 7.148 1.00 59.31 193 ARG A O 1
ATOM 1457 N N . ARG A 1 194 ? 10.090 -0.984 5.525 1.00 39.41 194 ARG A N 1
ATOM 1458 C CA . ARG A 1 194 ? 11.481 -0.837 5.994 1.00 39.41 194 ARG A CA 1
ATOM 1459 C C . ARG A 1 194 ? 11.646 0.430 6.810 1.00 39.41 194 ARG A C 1
ATOM 1461 O O . ARG A 1 194 ? 10.998 1.433 6.443 1.00 39.41 194 ARG A O 1
#

Radius of gyration: 30.73 Å; Cα contacts (8 Å, |Δi|>4): 268; chains: 1; bounding box: 82×50×78 Å

Sequence (194 aa):
MLKRENKPKKVEARATPQENISLIGSKAEFTTPLPIGANKKGLFWIGLLAITVSGGVITAIFLPGLLNVSSKCGHREGIRFVEAMNKAQQAYYSEKKELSDSLNKLDGGIKAQTKTHTLAIVPSNDKAVFNYAISRKDKHKSYVGGVFVANPGTGSIATIVCEAASPTSNEFENPTYEKGILACGTGTKELSRR

Mean predicted aligned error: 16.14 Å

Foldseek 3Di:
DDDDDDDDDDDDDDDDDDDDDDDPDDPPPPPPPDPPPDDPVVVVVVVVVVCCVVVVVVVVVVPVPPPPPPVVVLQVVQVVLQVLLLVQQLVLCVPPVFGDQDPVSGPDPRDCDDPFWGWGWDDDDRFKIKIKTATPDQPYWIKIKIWGQPDSVVSDIDMWMKIALHRDNDDDFHWDADPNDIGGGPRIDTDDDD